Protein AF-A0A183E137-F1 (afdb_monomer_lite)

Structure (mmCIF, N/CA/C/O backbone):
data_AF-A0A183E137-F1
#
_entry.id   AF-A0A183E137-F1
#
loop_
_atom_site.group_PDB
_atom_site.id
_atom_site.type_symbol
_atom_site.label_atom_id
_atom_site.label_alt_id
_atom_site.label_comp_id
_atom_site.label_asym_id
_atom_site.label_entity_id
_atom_site.label_seq_id
_atom_site.pdbx_PDB_ins_code
_atom_site.Cartn_x
_atom_site.Cartn_y
_atom_site.Cartn_z
_atom_site.occupancy
_atom_site.B_iso_or_equiv
_atom_site.auth_seq_id
_atom_site.auth_comp_id
_atom_site.auth_asym_id
_atom_site.auth_atom_id
_atom_site.pdbx_PDB_model_num
ATOM 1 N N . MET A 1 1 ? 17.578 2.033 -24.056 1.00 45.38 1 MET A N 1
ATOM 2 C CA . MET A 1 1 ? 16.704 2.659 -23.049 1.00 45.38 1 MET A CA 1
ATOM 3 C C . MET A 1 1 ? 16.517 1.676 -21.908 1.00 45.38 1 MET A C 1
ATOM 5 O O . MET A 1 1 ? 16.060 0.571 -22.176 1.00 45.38 1 MET A O 1
ATOM 9 N N . ALA A 1 2 ? 16.952 2.024 -20.696 1.00 43.03 2 ALA A N 1
ATOM 10 C CA . ALA A 1 2 ? 16.648 1.247 -19.495 1.00 43.03 2 ALA A CA 1
ATOM 11 C C . ALA A 1 2 ? 15.430 1.855 -18.791 1.00 43.03 2 ALA A C 1
ATOM 13 O O . ALA A 1 2 ? 15.358 3.079 -18.702 1.00 43.03 2 ALA A O 1
ATOM 14 N N . VAL A 1 3 ? 14.491 1.030 -18.324 1.00 52.56 3 VAL A N 1
ATOM 15 C CA . VAL A 1 3 ? 13.329 1.491 -17.545 1.00 52.56 3 VAL A CA 1
ATOM 16 C C . VAL A 1 3 ? 13.407 0.915 -16.143 1.00 52.56 3 VAL A C 1
ATOM 18 O O . VAL A 1 3 ? 13.298 -0.297 -15.992 1.00 52.56 3 VAL A O 1
ATOM 21 N N . SER A 1 4 ? 13.615 1.753 -15.133 1.00 50.88 4 SER A N 1
ATOM 22 C CA . SER A 1 4 ? 13.584 1.319 -13.735 1.00 50.88 4 SER A CA 1
ATOM 23 C C . SER A 1 4 ? 12.164 1.368 -13.186 1.00 50.88 4 SER A C 1
ATOM 25 O O . SER A 1 4 ? 11.476 2.335 -13.464 1.00 50.88 4 SER A O 1
ATOM 27 N N . VAL A 1 5 ? 11.722 0.396 -12.393 1.00 56.06 5 VAL A N 1
ATOM 28 C CA . VAL A 1 5 ? 10.446 0.445 -11.663 1.00 56.06 5 VAL A CA 1
ATOM 29 C C . VAL A 1 5 ? 10.737 0.535 -10.165 1.00 56.06 5 VAL A C 1
ATOM 31 O O . VAL A 1 5 ? 11.214 -0.433 -9.581 1.00 56.06 5 VAL A O 1
ATOM 34 N N . ASP A 1 6 ? 10.465 1.689 -9.552 1.00 55.34 6 ASP A N 1
ATOM 35 C CA . ASP A 1 6 ? 10.892 2.067 -8.197 1.00 55.34 6 ASP A CA 1
ATOM 36 C C . ASP A 1 6 ? 9.749 2.135 -7.167 1.00 55.34 6 ASP A C 1
ATOM 38 O O . ASP A 1 6 ? 8.623 2.550 -7.469 1.00 55.34 6 ASP A O 1
ATOM 42 N N . LYS A 1 7 ? 10.092 1.785 -5.920 1.00 53.41 7 LYS A N 1
ATOM 43 C CA . LYS A 1 7 ? 9.336 2.001 -4.682 1.00 53.41 7 LYS A CA 1
ATOM 44 C C . LYS A 1 7 ? 10.077 3.004 -3.795 1.00 53.41 7 LYS A C 1
ATOM 46 O O . LYS A 1 7 ? 11.097 2.657 -3.199 1.00 53.41 7 LYS A O 1
ATOM 51 N N . PHE A 1 8 ? 9.538 4.207 -3.585 1.00 40.72 8 PHE A N 1
ATOM 52 C CA . PHE A 1 8 ? 10.165 5.123 -2.628 1.00 40.72 8 PHE A CA 1
ATOM 53 C C . PHE A 1 8 ? 9.753 4.815 -1.179 1.00 40.72 8 PHE A C 1
ATOM 55 O O . PHE A 1 8 ? 8.645 4.351 -0.914 1.00 40.72 8 PHE A O 1
ATOM 62 N N . ARG A 1 9 ? 10.698 5.033 -0.250 1.00 37.72 9 ARG A N 1
ATOM 63 C CA . ARG A 1 9 ? 10.635 4.783 1.208 1.00 37.72 9 ARG A CA 1
ATOM 64 C C . ARG A 1 9 ? 9.211 4.675 1.792 1.00 37.72 9 ARG A C 1
ATOM 66 O O . ARG A 1 9 ? 8.435 5.618 1.732 1.00 37.72 9 ARG A O 1
ATOM 73 N N . ASN A 1 10 ? 8.942 3.557 2.479 1.00 38.41 10 ASN A N 1
ATOM 74 C CA . ASN A 1 10 ? 7.724 3.249 3.253 1.00 38.41 10 ASN A CA 1
ATOM 75 C C . ASN A 1 10 ? 6.401 3.049 2.469 1.00 38.41 10 ASN A C 1
ATOM 77 O O . ASN A 1 10 ? 5.363 2.848 3.099 1.00 38.41 10 ASN A O 1
ATOM 81 N N . GLU A 1 11 ? 6.396 3.015 1.132 1.00 48.00 11 GLU A N 1
ATOM 82 C CA . GLU A 1 11 ? 5.167 2.829 0.330 1.00 48.00 11 GLU A CA 1
ATOM 83 C C . GLU A 1 11 ? 4.997 1.365 -0.131 1.00 48.00 11 GLU A C 1
ATOM 85 O O . GLU A 1 11 ? 5.909 0.806 -0.710 1.00 48.00 11 GLU A O 1
ATOM 90 N N . LYS A 1 12 ? 3.876 0.665 0.118 1.00 48.28 12 LYS A N 1
ATOM 91 C CA . LYS A 1 12 ? 3.732 -0.788 -0.194 1.00 48.28 12 LYS A CA 1
ATOM 92 C C . LYS A 1 12 ? 3.414 -1.037 -1.684 1.00 48.28 12 LYS A C 1
ATOM 94 O O . LYS A 1 12 ? 2.428 -0.498 -2.182 1.00 48.28 12 LYS A O 1
ATOM 99 N N . TRP A 1 13 ? 4.145 -1.926 -2.378 1.00 48.69 13 TRP A N 1
ATOM 100 C CA . TRP A 1 13 ? 3.774 -2.383 -3.733 1.00 48.69 13 TRP A CA 1
ATOM 101 C C . TRP A 1 13 ? 2.445 -3.145 -3.678 1.00 48.69 13 TRP A C 1
ATOM 103 O O . TRP A 1 13 ? 2.361 -4.249 -3.127 1.00 48.69 13 TRP A O 1
ATOM 113 N N . ARG A 1 14 ? 1.376 -2.556 -4.233 1.00 58.88 14 ARG A N 1
ATOM 114 C CA . ARG A 1 14 ? 0.014 -3.129 -4.220 1.00 58.88 14 ARG A CA 1
ATOM 115 C C . ARG A 1 14 ? -0.395 -3.829 -5.523 1.00 58.88 14 ARG A C 1
ATOM 117 O O . ARG A 1 14 ? -1.580 -4.058 -5.723 1.00 58.88 14 ARG A O 1
ATOM 124 N N . GLY A 1 15 ? 0.561 -4.254 -6.352 1.00 60.28 15 GLY A N 1
ATOM 125 C CA . GLY A 1 15 ? 0.310 -5.046 -7.571 1.00 60.28 15 GLY A CA 1
ATOM 126 C C . GLY A 1 15 ? 0.610 -4.338 -8.887 1.00 60.28 15 GLY A C 1
ATOM 127 O O . GLY A 1 15 ? 0.848 -5.003 -9.887 1.00 60.28 15 GLY A O 1
ATOM 128 N N . LEU A 1 16 ? 0.698 -3.010 -8.862 1.00 66.69 16 LEU A N 1
ATOM 129 C CA . LEU A 1 16 ? 0.929 -2.187 -10.048 1.00 66.69 16 LEU A CA 1
ATOM 130 C C . LEU A 1 16 ? 2.280 -2.474 -10.723 1.00 66.69 16 LEU A C 1
ATOM 132 O O . LEU A 1 16 ? 2.348 -2.543 -11.943 1.00 66.69 16 LEU A O 1
ATOM 136 N N . GLY A 1 17 ? 3.333 -2.728 -9.939 1.00 69.62 17 GLY A N 1
ATOM 137 C CA . GLY A 1 17 ? 4.659 -3.010 -10.496 1.00 69.62 17 GLY A CA 1
ATOM 138 C C . GLY A 1 17 ? 4.773 -4.353 -11.202 1.00 69.62 17 GLY A C 1
ATOM 139 O O . GLY A 1 17 ? 5.537 -4.474 -12.151 1.00 69.62 17 GLY A O 1
ATOM 140 N N . CYS A 1 18 ? 3.953 -5.337 -10.824 1.00 74.81 18 CYS A N 1
ATOM 141 C CA . CYS A 1 18 ? 3.867 -6.597 -11.557 1.00 74.81 18 CYS A CA 1
ATOM 142 C C . CYS A 1 18 ? 3.232 -6.413 -12.943 1.00 74.81 18 CYS A C 1
ATOM 144 O O . CYS A 1 18 ? 3.724 -6.982 -13.915 1.00 74.81 18 CYS A O 1
ATOM 146 N N . GLU A 1 19 ? 2.154 -5.623 -13.027 1.00 71.69 19 GLU A N 1
ATOM 147 C CA . GLU A 1 19 ? 1.489 -5.322 -14.302 1.00 71.69 19 GLU A CA 1
ATOM 148 C C . GLU A 1 19 ? 2.389 -4.501 -15.218 1.00 71.69 19 GLU A C 1
ATOM 150 O O . GLU A 1 19 ? 2.610 -4.890 -16.361 1.00 71.69 19 GLU A O 1
ATOM 155 N N . LEU A 1 20 ? 2.987 -3.434 -14.684 1.00 70.38 20 LEU A N 1
ATOM 156 C CA . LEU A 1 20 ? 3.869 -2.552 -15.437 1.00 70.38 20 LEU A CA 1
ATOM 157 C C . LEU A 1 20 ? 5.083 -3.297 -16.003 1.00 70.38 20 LEU A C 1
ATOM 159 O O . LEU A 1 20 ? 5.406 -3.151 -17.176 1.00 70.38 20 LEU A O 1
ATOM 163 N N . LEU A 1 21 ? 5.733 -4.142 -15.196 1.00 73.69 21 LEU A N 1
ATOM 164 C CA . LEU A 1 21 ? 6.889 -4.912 -15.653 1.00 73.69 21 LEU A CA 1
ATOM 165 C C . LEU A 1 21 ? 6.523 -5.864 -16.805 1.00 73.69 21 LEU A C 1
ATOM 167 O O . LEU A 1 21 ? 7.275 -5.995 -17.769 1.00 73.69 21 LEU A O 1
ATOM 171 N N . LYS A 1 22 ? 5.345 -6.497 -16.726 1.00 82.00 22 LYS A N 1
ATOM 172 C CA . LYS A 1 22 ? 4.797 -7.345 -17.793 1.00 82.00 22 LYS A CA 1
ATOM 173 C C . LYS A 1 22 ? 4.474 -6.516 -19.041 1.00 82.00 22 LYS A C 1
ATOM 175 O O . LYS A 1 22 ? 4.858 -6.918 -20.136 1.00 82.00 22 LYS A O 1
ATOM 180 N N . ASP A 1 23 ? 3.794 -5.382 -18.893 1.00 74.50 23 ASP A N 1
ATOM 181 C CA . ASP A 1 23 ? 3.389 -4.530 -20.015 1.00 74.50 23 ASP A CA 1
ATOM 182 C C . ASP A 1 23 ? 4.601 -3.935 -20.754 1.00 74.50 23 ASP A C 1
A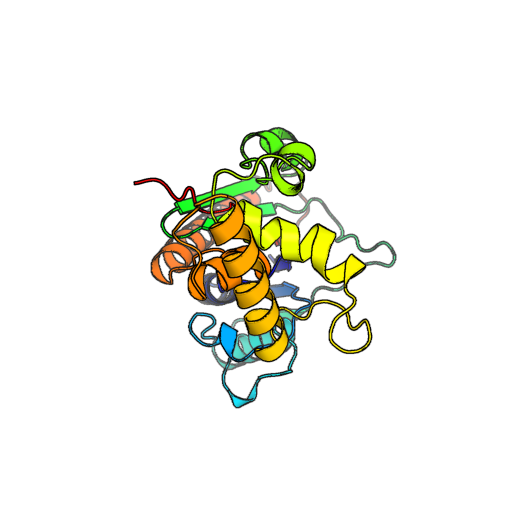TOM 184 O O . ASP A 1 23 ? 4.646 -3.970 -21.985 1.00 74.50 23 ASP A O 1
ATOM 188 N N . LEU A 1 24 ? 5.626 -3.469 -20.033 1.00 71.25 24 LEU A N 1
ATOM 189 C CA . LEU A 1 24 ? 6.867 -2.954 -20.622 1.00 71.25 24 LEU A CA 1
ATOM 190 C C . LEU A 1 24 ? 7.636 -4.037 -21.378 1.00 71.25 24 LEU A C 1
ATOM 192 O O . LEU A 1 24 ? 8.047 -3.828 -22.520 1.00 71.25 24 LEU A O 1
ATOM 196 N N . ALA A 1 25 ? 7.799 -5.211 -20.769 1.00 78.19 25 ALA A N 1
ATOM 197 C CA . ALA A 1 25 ? 8.493 -6.317 -21.415 1.00 78.19 25 ALA A CA 1
ATOM 198 C C . ALA A 1 25 ? 7.761 -6.770 -22.694 1.00 78.19 25 ALA A C 1
ATOM 200 O O . ALA A 1 25 ? 8.397 -6.996 -23.722 1.00 78.19 25 ALA A O 1
ATOM 201 N N . LEU A 1 26 ? 6.422 -6.823 -22.675 1.00 80.56 26 LEU A N 1
ATOM 202 C CA . LEU A 1 26 ? 5.604 -7.130 -23.858 1.00 80.56 26 LEU A CA 1
ATOM 203 C C . LEU A 1 26 ? 5.574 -5.999 -24.898 1.00 80.56 2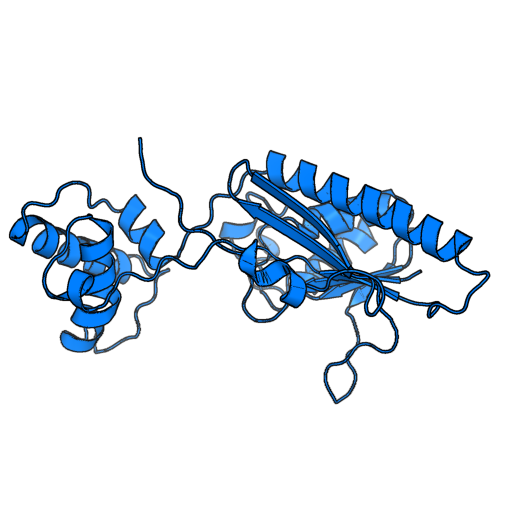6 LEU A C 1
ATOM 205 O O . LEU A 1 26 ? 5.314 -6.262 -26.069 1.00 80.56 26 LEU A O 1
ATOM 209 N N . SER A 1 27 ? 5.871 -4.762 -24.497 1.00 73.50 27 SER A N 1
ATOM 210 C CA . SER A 1 27 ? 5.980 -3.603 -25.397 1.00 73.50 27 SER A CA 1
ATOM 211 C C . SER A 1 27 ? 7.338 -3.513 -26.107 1.00 73.50 27 SER A C 1
ATOM 213 O O . SER A 1 27 ? 7.573 -2.574 -26.865 1.00 73.50 27 SER A O 1
ATOM 215 N N . GLY A 1 28 ? 8.232 -4.484 -25.890 1.00 72.69 28 GLY A N 1
ATOM 216 C CA . GLY A 1 28 ? 9.523 -4.581 -26.575 1.00 72.69 28 GLY A CA 1
ATOM 217 C C . GLY A 1 28 ? 10.687 -3.907 -25.846 1.00 72.69 28 GLY A C 1
ATOM 218 O O . GLY A 1 28 ? 11.783 -3.819 -26.403 1.00 72.69 28 GLY A O 1
ATOM 219 N N . PHE A 1 29 ? 10.496 -3.453 -24.602 1.00 72.31 29 PHE A N 1
ATOM 220 C CA . PHE A 1 29 ? 11.607 -2.973 -23.785 1.00 72.31 29 PHE A CA 1
ATOM 221 C C . PHE A 1 29 ? 12.488 -4.146 -23.342 1.00 72.31 29 PHE A C 1
ATOM 223 O O . PHE A 1 29 ? 12.072 -5.017 -22.582 1.00 72.31 29 PHE A O 1
ATOM 230 N N . GLN A 1 30 ? 13.733 -4.153 -23.819 1.00 75.06 30 GLN A N 1
ATOM 231 C CA . GLN A 1 30 ? 14.674 -5.252 -23.577 1.00 75.06 30 GLN A CA 1
ATOM 232 C C . GLN A 1 30 ? 15.525 -5.069 -22.319 1.00 75.06 30 GLN A C 1
ATOM 234 O O . GLN A 1 30 ? 16.043 -6.046 -21.799 1.00 75.06 30 GLN A O 1
ATOM 239 N N . LYS A 1 31 ? 15.708 -3.837 -21.831 1.00 72.38 31 LYS A N 1
ATOM 240 C CA . LYS A 1 31 ? 16.497 -3.554 -20.627 1.00 72.38 31 LYS A CA 1
ATOM 241 C C . LYS A 1 31 ? 15.603 -2.883 -19.595 1.00 72.38 31 LYS A C 1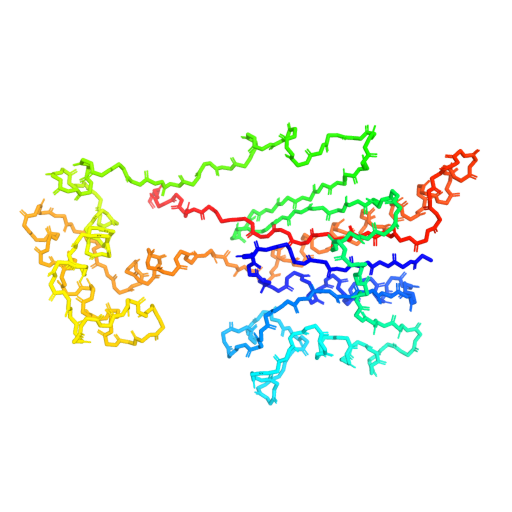
ATOM 243 O O . LYS A 1 31 ? 15.229 -1.725 -19.764 1.00 72.38 31 LYS A O 1
ATOM 248 N N . LEU A 1 32 ? 15.262 -3.612 -18.544 1.00 71.06 32 LEU A N 1
ATOM 249 C CA . LEU A 1 32 ? 14.437 -3.127 -17.443 1.00 71.06 32 LEU A CA 1
ATOM 250 C C . LEU A 1 32 ? 15.240 -3.244 -16.149 1.00 71.06 32 LEU A C 1
ATOM 252 O O . LEU A 1 32 ? 16.036 -4.162 -15.985 1.00 71.06 32 LEU A O 1
ATOM 256 N N . GLU A 1 33 ? 15.041 -2.313 -15.234 1.00 71.06 33 GLU A N 1
ATOM 257 C CA . GLU A 1 33 ? 15.596 -2.375 -13.890 1.00 71.06 33 GLU A CA 1
ATOM 258 C C . GLU A 1 33 ? 14.425 -2.349 -12.885 1.00 71.06 33 GLU A C 1
ATOM 260 O O . GLU A 1 33 ? 13.385 -1.751 -13.152 1.00 71.06 33 GLU A O 1
ATOM 265 N N . VAL A 1 34 ? 14.512 -3.044 -11.752 1.00 69.62 34 VAL A N 1
ATOM 266 C CA . VAL A 1 34 ? 13.427 -3.089 -10.751 1.00 69.62 34 VAL A CA 1
ATOM 267 C C . VAL A 1 34 ? 13.987 -2.858 -9.357 1.00 69.62 34 VAL A C 1
ATOM 269 O O . VAL A 1 34 ? 15.031 -3.402 -9.001 1.00 69.62 34 VAL A O 1
ATOM 272 N N . ILE A 1 35 ? 13.265 -2.074 -8.557 1.00 71.56 35 ILE A N 1
ATOM 273 C CA . ILE A 1 35 ? 13.547 -1.806 -7.148 1.00 71.56 35 ILE A CA 1
ATOM 274 C C . ILE A 1 35 ? 12.272 -2.063 -6.336 1.00 71.56 35 ILE A C 1
ATOM 276 O O . ILE A 1 35 ? 11.268 -1.366 -6.476 1.00 71.56 35 ILE A O 1
ATOM 280 N N . ASP A 1 36 ? 12.330 -3.039 -5.432 1.00 70.44 36 ASP A N 1
ATOM 281 C CA . ASP A 1 36 ? 11.334 -3.251 -4.380 1.00 70.44 36 ASP A CA 1
ATOM 282 C C . ASP A 1 36 ? 12.043 -3.828 -3.147 1.00 70.44 36 ASP A C 1
ATOM 284 O O . ASP A 1 36 ? 12.739 -4.839 -3.239 1.00 70.44 36 ASP A O 1
ATOM 288 N N . MET A 1 37 ? 11.880 -3.165 -2.001 1.00 67.69 37 MET A N 1
ATOM 289 C CA . MET A 1 37 ? 12.504 -3.548 -0.728 1.00 67.69 37 MET A CA 1
ATOM 290 C C . MET A 1 37 ? 11.628 -4.495 0.111 1.00 67.69 37 MET A C 1
ATOM 292 O O . MET A 1 37 ? 12.037 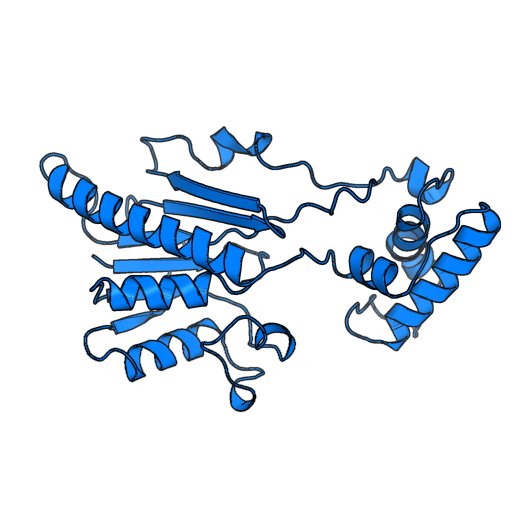-4.900 1.198 1.00 67.69 37 MET A O 1
ATOM 296 N N . ASP A 1 38 ? 10.413 -4.817 -0.343 1.00 75.06 38 ASP A N 1
ATOM 297 C CA . ASP A 1 38 ? 9.512 -5.721 0.371 1.00 75.06 38 ASP A CA 1
ATOM 298 C C . ASP A 1 38 ? 9.805 -7.199 0.080 1.00 75.06 38 ASP A C 1
ATOM 300 O O . ASP A 1 38 ? 10.245 -7.598 -1.003 1.00 75.06 38 ASP A O 1
ATOM 304 N N . THR A 1 39 ? 9.409 -8.041 1.032 1.00 82.12 39 THR A N 1
ATOM 305 C CA . THR A 1 39 ? 9.284 -9.486 0.846 1.00 82.12 39 THR A CA 1
ATOM 306 C C . THR A 1 39 ? 7.858 -9.880 0.452 1.00 82.12 39 THR A C 1
ATOM 308 O O . THR A 1 39 ? 6.890 -9.143 0.665 1.00 82.12 39 THR A O 1
ATOM 311 N N . ILE A 1 40 ? 7.715 -11.045 -0.176 1.00 83.69 40 ILE A N 1
ATOM 312 C CA . ILE A 1 40 ? 6.427 -11.576 -0.632 1.00 83.69 40 ILE A CA 1
ATOM 313 C C . ILE A 1 40 ? 5.624 -12.098 0.564 1.00 83.69 40 ILE A C 1
ATOM 315 O O . ILE A 1 40 ? 6.087 -12.959 1.310 1.00 83.69 40 ILE A O 1
ATOM 319 N N . GLU A 1 41 ? 4.380 -11.638 0.697 1.00 81.19 41 GLU A N 1
ATOM 320 C CA . GLU A 1 41 ? 3.412 -12.124 1.687 1.00 81.19 41 GLU A CA 1
ATOM 321 C C . GLU A 1 41 ? 2.273 -12.906 1.013 1.00 81.19 41 GLU A C 1
ATOM 323 O O . GLU A 1 41 ? 1.869 -12.588 -0.107 1.00 81.19 41 GLU A O 1
ATOM 328 N N . LEU A 1 42 ? 1.641 -13.842 1.734 1.00 82.31 42 LEU A N 1
ATOM 329 C CA . LEU A 1 42 ? 0.445 -14.562 1.258 1.00 82.31 42 LEU A CA 1
ATOM 330 C C . LEU A 1 42 ? -0.669 -13.598 0.798 1.00 82.31 42 LEU A C 1
ATOM 332 O O . LEU A 1 42 ? -1.347 -13.825 -0.203 1.00 82.31 42 LEU A O 1
ATOM 336 N N . SER A 1 43 ? -0.801 -12.463 1.494 1.00 77.62 43 SER A N 1
ATOM 337 C CA . SER A 1 43 ? -1.761 -11.397 1.191 1.00 77.62 43 SER A CA 1
ATOM 338 C C . SER A 1 43 ? -1.573 -10.768 -0.196 1.00 77.62 43 SER A C 1
ATOM 340 O O . SER A 1 43 ? -2.433 -10.010 -0.639 1.00 77.62 43 SER A O 1
ATOM 342 N N . ASN A 1 44 ? -0.433 -10.990 -0.859 1.00 80.62 44 ASN A N 1
ATOM 343 C CA . ASN A 1 44 ? -0.081 -10.384 -2.141 1.00 80.62 44 ASN A CA 1
ATOM 344 C C . ASN A 1 44 ? -0.592 -11.205 -3.337 1.00 80.62 44 ASN A C 1
ATOM 346 O O . ASN A 1 44 ? -0.893 -10.634 -4.387 1.00 80.62 44 ASN A O 1
ATOM 350 N N . LEU A 1 45 ? -0.743 -12.522 -3.170 1.00 82.62 45 LEU A N 1
ATOM 351 C CA . LEU A 1 45 ? -0.998 -13.477 -4.257 1.00 82.62 45 LEU A CA 1
ATOM 352 C C . LEU A 1 45 ? -2.338 -13.262 -4.974 1.00 82.62 45 LEU A C 1
ATOM 354 O O . LEU A 1 45 ? -2.482 -13.625 -6.136 1.00 82.62 45 LEU A O 1
ATOM 358 N N . ASN A 1 46 ? -3.304 -12.609 -4.325 1.00 73.69 46 ASN A N 1
ATOM 359 C CA . ASN A 1 46 ? -4.601 -12.297 -4.929 1.00 73.69 46 ASN A CA 1
ATOM 360 C C . ASN A 1 46 ? -4.537 -11.229 -6.040 1.00 73.69 46 ASN A C 1
ATOM 362 O O . ASN A 1 46 ? -5.515 -11.055 -6.762 1.00 73.69 46 ASN A O 1
ATOM 366 N N . ARG A 1 47 ? -3.434 -10.471 -6.142 1.00 69.25 47 ARG A N 1
ATOM 367 C CA . ARG A 1 47 ? -3.289 -9.345 -7.088 1.00 69.25 47 ARG A CA 1
ATOM 368 C C . ARG A 1 47 ? -1.890 -9.178 -7.691 1.00 69.25 47 ARG A C 1
ATOM 370 O O . ARG A 1 47 ? -1.704 -8.318 -8.541 1.00 69.25 47 ARG A O 1
ATOM 377 N N . GLN A 1 48 ? -0.903 -9.949 -7.237 1.00 78.75 48 GLN A N 1
ATOM 378 C CA . GLN A 1 48 ? 0.479 -9.927 -7.730 1.00 78.75 48 GLN A CA 1
ATOM 379 C C . GLN A 1 48 ? 0.789 -11.253 -8.424 1.00 78.75 48 GLN A C 1
ATOM 381 O O . GLN A 1 48 ? 1.362 -12.168 -7.839 1.00 78.75 48 GLN A O 1
ATOM 386 N N . PHE A 1 49 ? 0.380 -11.358 -9.688 1.00 85.88 49 PHE A N 1
ATOM 387 C CA . PHE A 1 49 ? 0.412 -12.603 -10.466 1.00 85.88 49 PHE A CA 1
ATOM 388 C C . PHE A 1 49 ? 1.824 -13.098 -10.826 1.00 85.88 49 PHE A C 1
ATOM 390 O O . PHE A 1 49 ? 1.955 -14.211 -11.341 1.00 85.88 49 PHE A O 1
ATOM 397 N N . LEU A 1 50 ? 2.876 -12.312 -10.569 1.00 85.12 50 LEU A N 1
ATOM 398 C CA . LEU A 1 50 ? 4.268 -12.751 -10.730 1.00 85.12 50 LEU A CA 1
ATOM 399 C C . LEU A 1 50 ? 4.725 -13.692 -9.605 1.00 85.12 50 LEU A C 1
ATOM 401 O O . LEU A 1 50 ? 5.724 -14.384 -9.767 1.00 85.12 50 LEU A O 1
ATOM 405 N N . PHE A 1 51 ? 3.991 -13.756 -8.490 1.00 90.06 51 PHE A N 1
ATOM 406 C CA . PHE A 1 51 ? 4.383 -14.515 -7.302 1.00 90.06 51 PHE A CA 1
ATOM 407 C C . PHE A 1 51 ? 3.550 -15.791 -7.133 1.00 90.06 51 PHE A C 1
ATOM 409 O O . PHE A 1 51 ? 2.408 -15.885 -7.602 1.00 90.06 51 PHE A O 1
ATOM 416 N N . ARG A 1 52 ? 4.126 -16.809 -6.491 1.00 90.88 52 ARG A N 1
ATOM 417 C CA . ARG A 1 52 ? 3.460 -18.068 -6.121 1.00 90.88 52 ARG A CA 1
ATOM 418 C C . ARG A 1 52 ? 3.571 -18.306 -4.617 1.00 90.88 52 ARG A C 1
ATOM 420 O O . ARG A 1 52 ? 4.363 -17.663 -3.937 1.00 90.88 52 ARG A O 1
ATOM 427 N N . GLU A 1 53 ? 2.805 -19.264 -4.096 1.00 90.69 53 GLU A N 1
ATOM 428 C CA . GLU A 1 53 ? 2.861 -19.643 -2.672 1.00 90.69 53 GLU A CA 1
ATOM 429 C C . GLU A 1 53 ? 4.280 -20.024 -2.222 1.00 90.69 53 GLU A C 1
ATOM 431 O O . GLU A 1 53 ? 4.719 -19.621 -1.151 1.00 90.69 53 GLU A O 1
ATOM 436 N N . ASN A 1 54 ? 5.047 -20.691 -3.089 1.00 93.19 54 ASN A N 1
ATOM 437 C CA . ASN A 1 54 ? 6.438 -21.076 -2.818 1.00 93.19 54 ASN A CA 1
ATOM 438 C C . ASN A 1 54 ? 7.433 -19.898 -2.802 1.00 93.19 54 ASN A C 1
ATOM 440 O O . ASN A 1 54 ? 8.624 -20.104 -2.553 1.00 93.19 54 ASN A O 1
ATOM 444 N N . ASP A 1 55 ? 6.982 -18.682 -3.113 1.00 90.88 55 ASP A N 1
ATOM 445 C CA . ASP A 1 55 ? 7.810 -17.475 -3.109 1.00 90.88 55 ASP A CA 1
ATOM 446 C C . ASP A 1 55 ? 7.613 -16.623 -1.855 1.00 90.88 55 ASP A C 1
ATOM 448 O O . ASP A 1 55 ? 8.355 -15.664 -1.652 1.00 90.88 55 ASP A O 1
ATOM 452 N N . VAL A 1 56 ? 6.657 -16.980 -0.990 1.00 89.94 56 VAL A N 1
ATOM 453 C CA . VAL A 1 56 ? 6.410 -16.279 0.275 1.00 89.94 56 VAL A CA 1
ATOM 454 C C . VAL A 1 56 ? 7.694 -16.226 1.111 1.00 89.94 56 VAL A C 1
ATOM 456 O O . VAL A 1 56 ? 8.365 -17.236 1.317 1.00 89.94 56 VAL A O 1
ATOM 459 N N . GLY A 1 57 ? 8.045 -15.024 1.571 1.00 85.62 57 GLY A N 1
ATOM 460 C CA . GLY A 1 57 ? 9.268 -14.730 2.322 1.00 85.62 57 GLY A CA 1
ATOM 461 C C . GLY A 1 57 ? 10.477 -14.311 1.476 1.00 85.62 57 GLY A C 1
ATOM 462 O O . GLY A 1 57 ? 11.433 -13.781 2.037 1.00 85.62 57 GLY A O 1
ATOM 463 N N . LYS A 1 58 ? 10.451 -14.486 0.147 1.00 88.44 58 LYS A N 1
ATOM 464 C CA . LYS A 1 58 ? 11.530 -14.033 -0.753 1.00 88.44 58 LYS A CA 1
ATOM 465 C C . LYS A 1 58 ? 11.379 -12.555 -1.127 1.00 88.44 58 LYS A C 1
ATOM 467 O O . LYS A 1 58 ? 10.304 -11.977 -0.961 1.00 88.44 58 LYS A O 1
ATOM 472 N N . SER A 1 59 ? 12.444 -11.960 -1.669 1.00 84.94 59 SER A N 1
ATOM 473 C CA . SER A 1 59 ? 12.431 -10.597 -2.220 1.00 84.94 59 SER A CA 1
ATOM 474 C C . SER A 1 59 ? 11.480 -10.485 -3.415 1.00 84.94 59 SER A C 1
ATOM 476 O O . SER A 1 59 ? 11.539 -11.292 -4.347 1.00 84.94 59 SER A O 1
ATOM 478 N N . LYS A 1 60 ? 10.615 -9.462 -3.414 1.00 82.81 60 LYS A N 1
ATOM 479 C CA . LYS A 1 60 ? 9.702 -9.201 -4.537 1.00 82.81 60 LYS A CA 1
ATOM 480 C C . LYS A 1 60 ? 10.446 -8.856 -5.819 1.00 82.81 60 LYS A C 1
ATOM 482 O O . LYS A 1 60 ? 10.093 -9.385 -6.872 1.00 82.81 60 LYS A O 1
ATOM 487 N N . ALA A 1 61 ? 11.458 -7.992 -5.732 1.00 78.44 61 ALA A N 1
ATOM 488 C CA . ALA A 1 61 ? 12.206 -7.523 -6.894 1.00 78.44 61 ALA A CA 1
ATOM 489 C C . ALA A 1 61 ? 12.932 -8.680 -7.594 1.00 78.44 61 ALA A C 1
ATOM 491 O O . ALA A 1 61 ? 12.826 -8.839 -8.810 1.00 78.44 61 ALA A O 1
ATOM 492 N N . GLU A 1 62 ? 13.593 -9.540 -6.815 1.00 85.31 62 GLU A N 1
ATOM 493 C CA . GLU A 1 62 ? 14.331 -10.694 -7.337 1.00 85.31 62 GLU A CA 1
ATOM 494 C C . GLU A 1 62 ? 13.405 -11.702 -8.022 1.00 85.31 62 GLU A C 1
ATOM 496 O O . GLU A 1 62 ? 13.667 -12.130 -9.148 1.00 85.31 62 GLU A O 1
ATOM 501 N N . VAL A 1 63 ? 12.293 -12.064 -7.370 1.00 89.06 63 VAL A N 1
ATOM 502 C CA . VAL A 1 63 ? 11.338 -13.032 -7.928 1.00 89.06 63 VAL A CA 1
ATOM 503 C C . VAL A 1 63 ? 10.637 -12.460 -9.161 1.00 89.06 63 VAL A C 1
ATOM 505 O O . VAL A 1 63 ? 10.467 -13.179 -10.145 1.00 89.06 63 VAL A O 1
ATOM 508 N N . ALA A 1 64 ? 10.268 -11.174 -9.154 1.00 84.12 64 ALA A N 1
ATOM 509 C CA . ALA A 1 64 ? 9.639 -10.518 -10.300 1.00 84.12 64 ALA A CA 1
ATOM 510 C C . ALA A 1 64 ? 10.575 -10.473 -11.518 1.00 84.12 64 ALA A C 1
ATOM 512 O O . ALA A 1 64 ? 10.162 -10.850 -12.618 1.00 84.12 64 ALA A O 1
ATOM 513 N N . ALA A 1 65 ? 11.838 -10.080 -11.317 1.00 84.44 65 ALA A N 1
ATOM 514 C CA . ALA A 1 65 ? 12.847 -10.060 -12.372 1.00 84.44 65 ALA A CA 1
ATOM 515 C C . ALA A 1 65 ? 13.089 -11.466 -12.942 1.00 84.44 65 ALA A C 1
ATOM 517 O O . ALA A 1 65 ? 13.013 -11.672 -14.155 1.00 84.44 65 ALA A O 1
ATOM 518 N N . ALA A 1 66 ? 13.283 -12.462 -12.072 1.00 88.25 66 ALA A N 1
ATOM 519 C CA . ALA A 1 66 ? 13.486 -13.849 -12.484 1.00 88.25 66 ALA A CA 1
ATOM 520 C C . ALA A 1 66 ? 12.286 -14.414 -13.263 1.00 88.25 66 ALA A C 1
ATOM 522 O O . ALA A 1 66 ? 12.465 -15.128 -14.253 1.00 88.25 66 ALA A O 1
ATOM 523 N N . PHE A 1 67 ? 11.061 -14.088 -12.842 1.00 91.00 67 PHE A N 1
ATOM 524 C CA . PHE A 1 67 ? 9.847 -14.531 -13.521 1.00 91.00 67 PHE A CA 1
ATOM 525 C C . PHE A 1 67 ? 9.771 -13.983 -14.950 1.00 91.00 67 PHE A C 1
ATOM 527 O O . PHE A 1 67 ? 9.500 -14.744 -15.882 1.00 91.00 67 PHE A O 1
ATOM 534 N N . ILE A 1 68 ? 10.020 -12.683 -15.132 1.00 88.88 68 ILE A N 1
ATOM 535 C CA . ILE A 1 68 ? 9.932 -12.030 -16.444 1.00 88.88 68 ILE A CA 1
ATOM 536 C C . ILE A 1 68 ? 11.061 -12.486 -17.364 1.00 88.88 68 ILE A C 1
ATOM 538 O O . ILE A 1 68 ? 10.764 -12.905 -18.480 1.00 88.88 68 ILE A O 1
ATOM 542 N N . ASN A 1 69 ? 12.304 -12.546 -16.879 1.00 87.19 69 ASN A N 1
ATOM 543 C CA . ASN A 1 69 ? 13.448 -13.050 -17.655 1.00 87.19 69 ASN A CA 1
ATOM 544 C C . ASN A 1 69 ? 13.234 -14.491 -18.137 1.00 87.19 69 ASN A C 1
ATOM 546 O O . ASN A 1 69 ? 13.651 -14.869 -19.227 1.00 87.19 69 ASN A O 1
ATOM 550 N N . LYS A 1 70 ? 12.548 -15.317 -17.336 1.00 90.31 70 LYS A N 1
ATOM 551 C CA . LYS A 1 70 ? 12.186 -16.684 -17.729 1.00 90.31 70 LYS A CA 1
ATOM 552 C C . LYS A 1 70 ? 11.063 -16.725 -18.770 1.00 90.31 70 LYS A C 1
ATOM 554 O O . LYS A 1 70 ? 10.981 -17.680 -19.540 1.00 90.31 70 LYS A O 1
ATOM 559 N N . ARG A 1 71 ? 10.144 -15.758 -18.741 1.00 89.38 71 ARG A N 1
ATOM 560 C CA . ARG A 1 71 ? 8.922 -15.756 -19.558 1.00 89.38 71 ARG A CA 1
ATOM 561 C C . ARG A 1 71 ? 9.098 -15.033 -20.894 1.00 89.38 71 ARG A C 1
ATOM 563 O O . ARG A 1 71 ? 8.419 -15.416 -21.842 1.00 89.38 71 ARG A O 1
ATOM 570 N N . ILE A 1 72 ? 9.960 -14.019 -20.954 1.00 87.75 72 ILE A N 1
ATOM 571 C CA . ILE A 1 72 ? 10.183 -13.145 -22.111 1.00 87.75 72 ILE A CA 1
ATOM 572 C C . ILE A 1 72 ? 11.686 -13.135 -22.402 1.00 87.75 72 ILE A C 1
ATOM 574 O O . ILE A 1 72 ? 12.445 -12.425 -21.751 1.00 87.75 72 ILE A O 1
ATOM 578 N N . SER A 1 73 ? 12.115 -13.956 -23.363 1.00 81.06 73 SER A N 1
ATOM 579 C CA . SER A 1 73 ? 13.533 -14.207 -23.657 1.00 81.06 73 SER A CA 1
ATOM 580 C C . SER A 1 73 ? 14.291 -12.995 -24.194 1.00 81.06 73 SER A C 1
ATOM 582 O O . SER A 1 73 ? 15.501 -12.915 -24.006 1.00 81.06 73 SER A O 1
ATOM 584 N N . GLU A 1 74 ? 13.612 -12.058 -24.862 1.00 80.25 74 GLU A N 1
ATOM 585 C CA . GLU A 1 74 ? 14.235 -10.819 -25.341 1.00 80.25 74 GLU A CA 1
ATOM 586 C C . GLU A 1 74 ? 14.391 -9.752 -24.244 1.00 80.25 74 GLU A C 1
ATOM 588 O O . GLU A 1 74 ? 15.003 -8.713 -24.492 1.00 80.25 74 GLU A O 1
ATOM 593 N N . CYS A 1 75 ? 13.840 -9.976 -23.046 1.00 79.38 75 CYS A N 1
ATOM 594 C CA . CYS A 1 75 ? 13.877 -9.018 -21.949 1.00 79.38 75 CYS A CA 1
ATOM 595 C C . CYS A 1 75 ? 14.928 -9.408 -20.903 1.00 79.38 75 CYS A C 1
ATOM 597 O O . CYS A 1 75 ? 15.019 -10.557 -20.476 1.00 79.38 75 CYS A O 1
ATOM 599 N N . ASN A 1 76 ? 15.706 -8.420 -20.473 1.00 82.69 76 ASN A N 1
ATOM 600 C CA . ASN A 1 76 ? 16.652 -8.503 -19.378 1.00 82.69 76 ASN A CA 1
ATOM 601 C C . ASN A 1 76 ? 16.249 -7.499 -18.294 1.00 82.69 76 ASN A C 1
ATOM 603 O O . ASN A 1 76 ? 16.485 -6.293 -18.413 1.00 82.69 76 ASN A O 1
ATOM 607 N N . VAL A 1 77 ? 15.625 -8.027 -17.249 1.00 80.50 77 VAL A N 1
ATOM 608 C CA . VAL A 1 77 ? 15.279 -7.330 -16.018 1.00 80.50 77 VAL A CA 1
ATOM 609 C C . VAL A 1 77 ? 16.399 -7.537 -15.000 1.00 80.50 77 VAL A C 1
ATOM 611 O O . VAL A 1 77 ? 16.665 -8.673 -14.600 1.00 80.50 77 VAL A O 1
ATOM 614 N N . SER A 1 78 ? 17.030 -6.454 -14.554 1.00 79.06 78 SER A N 1
ATOM 615 C CA . SER A 1 78 ? 18.037 -6.457 -13.486 1.00 79.06 78 SER A CA 1
ATOM 616 C C . SER A 1 78 ? 17.593 -5.620 -12.285 1.00 79.06 78 SER A C 1
ATOM 618 O O . SER A 1 78 ? 16.565 -4.951 -12.316 1.00 79.06 78 SER A O 1
ATOM 620 N N . LEU A 1 79 ? 18.351 -5.661 -11.193 1.00 71.69 79 LEU A N 1
ATOM 621 C CA . LEU A 1 79 ? 18.166 -4.727 -10.082 1.00 71.69 79 LEU A CA 1
ATOM 622 C C . LEU A 1 79 ? 18.930 -3.427 -10.380 1.00 71.69 79 LEU A C 1
ATOM 624 O O . LEU A 1 79 ? 19.873 -3.438 -11.174 1.00 71.69 79 LEU A O 1
ATOM 628 N N . VAL A 1 80 ? 18.503 -2.306 -9.796 1.00 67.19 80 VAL A N 1
ATOM 629 C CA . VAL A 1 80 ? 19.208 -1.020 -9.943 1.00 67.19 80 VAL A CA 1
ATOM 630 C C . VAL A 1 80 ? 20.401 -0.959 -8.994 1.00 67.19 80 VAL A C 1
ATOM 632 O O . VAL A 1 80 ? 20.248 -1.199 -7.797 1.00 67.19 80 VAL A O 1
ATOM 635 N N . ASP A 1 81 ? 21.557 -0.550 -9.517 1.00 59.84 81 ASP A N 1
ATOM 636 C CA . ASP A 1 81 ? 22.715 -0.154 -8.715 1.00 59.84 81 ASP A CA 1
ATOM 637 C C . ASP A 1 81 ? 22.582 1.318 -8.287 1.00 59.84 81 ASP A C 1
ATOM 639 O O . ASP A 1 81 ? 22.391 2.204 -9.126 1.00 59.84 81 ASP A O 1
ATOM 643 N N . PHE A 1 82 ? 22.691 1.580 -6.985 1.00 61.28 82 PHE A N 1
ATOM 644 C CA . PHE A 1 82 ? 22.734 2.931 -6.418 1.00 61.28 82 PHE A CA 1
ATOM 645 C C . PHE A 1 82 ? 24.187 3.373 -6.205 1.00 61.28 82 PHE A C 1
ATOM 647 O O . PHE A 1 82 ? 25.039 2.551 -5.858 1.00 61.28 82 PHE A O 1
ATOM 654 N N . ASP A 1 83 ? 24.479 4.664 -6.388 1.00 62.78 83 ASP A N 1
ATOM 655 C CA . ASP A 1 83 ? 25.763 5.227 -5.963 1.00 62.78 83 ASP A CA 1
ATOM 656 C C . ASP A 1 83 ? 25.855 5.336 -4.424 1.00 62.78 83 ASP A C 1
ATOM 658 O O . ASP A 1 83 ? 24.900 5.048 -3.697 1.00 62.78 83 ASP A O 1
ATOM 662 N N . ALA A 1 84 ? 27.024 5.728 -3.907 1.00 56.38 84 ALA A N 1
ATOM 663 C CA . ALA A 1 84 ? 27.281 5.819 -2.466 1.00 56.38 84 ALA A CA 1
ATOM 664 C C . ALA A 1 84 ? 26.357 6.811 -1.725 1.00 56.38 84 ALA A C 1
ATOM 666 O O . ALA A 1 84 ? 26.196 6.692 -0.510 1.00 56.38 84 ALA A O 1
ATOM 667 N N . ASP A 1 85 ? 25.731 7.739 -2.454 1.00 56.19 85 ASP A N 1
ATOM 668 C CA . ASP A 1 85 ? 24.812 8.751 -1.931 1.00 56.19 85 ASP A CA 1
ATOM 669 C C . ASP A 1 85 ? 23.331 8.384 -2.170 1.00 56.19 85 ASP A C 1
ATOM 671 O O . ASP A 1 85 ? 22.429 9.127 -1.778 1.00 56.19 85 ASP A O 1
ATOM 675 N N . GLY A 1 86 ? 23.060 7.222 -2.778 1.00 57.28 86 GLY A N 1
ATOM 676 C CA . GLY A 1 86 ? 21.714 6.724 -3.060 1.00 57.28 86 GLY A CA 1
ATOM 677 C C . GLY A 1 86 ? 21.032 7.375 -4.267 1.00 57.28 86 GLY A C 1
ATOM 678 O O . GLY A 1 86 ? 19.814 7.247 -4.412 1.00 57.28 86 GLY A O 1
ATOM 679 N N . ASN A 1 87 ? 21.779 8.070 -5.128 1.00 53.50 87 ASN A N 1
ATOM 680 C CA . ASN A 1 87 ? 21.257 8.774 -6.290 1.00 53.50 87 ASN A CA 1
ATOM 681 C C . ASN A 1 87 ? 21.485 7.980 -7.589 1.00 53.50 87 ASN A C 1
ATOM 683 O O . ASN A 1 87 ? 22.552 7.412 -7.821 1.00 53.50 87 ASN A O 1
ATOM 687 N N . PRO A 1 88 ? 20.492 7.935 -8.486 1.00 53.94 88 PRO A N 1
ATOM 688 C CA . PRO A 1 88 ? 20.709 7.464 -9.844 1.00 53.94 88 PRO A CA 1
ATOM 689 C C . PRO A 1 88 ? 21.321 8.592 -10.699 1.00 53.94 88 PRO A C 1
ATOM 691 O O . PRO A 1 88 ? 20.929 9.755 -10.598 1.00 53.94 88 PRO A O 1
ATOM 694 N N . SER A 1 89 ? 22.296 8.272 -11.553 1.00 48.94 89 SER A N 1
ATOM 695 C CA . SER A 1 89 ? 23.017 9.265 -12.359 1.00 48.94 89 SER A CA 1
ATOM 696 C C . SER A 1 89 ? 22.206 9.755 -13.574 1.00 48.94 89 SER A C 1
ATOM 698 O O . SER A 1 89 ? 21.786 8.965 -14.419 1.00 48.94 89 SER A O 1
ATOM 700 N N . GLY A 1 90 ? 22.030 11.079 -13.700 1.00 53.75 90 GLY A N 1
ATOM 701 C CA . GLY A 1 90 ? 21.450 11.746 -14.880 1.00 53.75 90 GLY A CA 1
ATOM 702 C C . GLY A 1 90 ? 20.078 12.402 -14.666 1.00 53.75 90 GLY A C 1
ATOM 703 O O . GLY A 1 90 ? 19.470 12.297 -13.604 1.00 53.75 90 GLY A O 1
ATOM 704 N N . ILE A 1 91 ? 19.586 13.111 -15.694 1.00 51.31 91 ILE A N 1
ATOM 705 C CA . ILE A 1 91 ? 18.193 13.584 -15.732 1.00 51.31 91 ILE A CA 1
ATOM 706 C C . ILE A 1 91 ? 17.334 12.390 -16.100 1.00 51.31 91 ILE A C 1
ATOM 708 O O . ILE A 1 91 ? 17.447 11.854 -17.200 1.00 51.31 91 ILE A O 1
ATOM 712 N N . ILE A 1 92 ? 16.492 11.996 -15.160 1.00 60.41 92 ILE A N 1
ATOM 713 C CA . ILE A 1 92 ? 15.705 10.784 -15.247 1.00 60.41 92 ILE A CA 1
ATOM 714 C C . ILE A 1 92 ? 14.235 11.181 -15.355 1.00 60.41 92 ILE A C 1
ATOM 716 O O . ILE A 1 92 ? 13.656 11.680 -14.386 1.00 60.41 92 ILE A O 1
ATOM 720 N N . PRO A 1 93 ? 13.629 10.991 -16.533 1.00 59.38 93 PRO A N 1
ATOM 721 C CA . PRO A 1 93 ? 12.193 11.084 -16.698 1.00 59.38 93 PRO A CA 1
ATOM 722 C C . PRO A 1 93 ? 11.480 10.134 -15.737 1.00 59.38 93 PRO A C 1
ATOM 724 O O . PRO A 1 93 ? 11.859 8.967 -15.615 1.00 59.38 93 PRO A O 1
ATOM 727 N N . LEU A 1 94 ? 10.458 10.660 -15.071 1.00 67.69 94 LEU A N 1
ATOM 728 C CA . LEU A 1 94 ? 9.706 10.009 -14.015 1.00 67.69 94 LEU A CA 1
ATOM 729 C C . LEU A 1 94 ? 8.251 9.856 -14.440 1.00 67.69 94 LEU A C 1
ATOM 731 O O . LEU A 1 94 ? 7.629 10.838 -14.818 1.00 67.69 94 LEU A O 1
ATOM 735 N N . ILE A 1 95 ? 7.672 8.665 -14.344 1.00 69.44 95 ILE A N 1
ATOM 736 C CA . ILE A 1 95 ? 6.209 8.525 -14.391 1.00 69.44 95 ILE A CA 1
ATOM 737 C C . ILE A 1 95 ? 5.756 8.085 -13.013 1.00 69.44 95 ILE A C 1
ATOM 739 O O . ILE A 1 95 ? 6.337 7.173 -12.430 1.00 69.44 95 ILE A O 1
ATOM 743 N N . ASP A 1 96 ? 4.763 8.793 -12.496 1.00 74.19 96 ASP A N 1
ATOM 744 C CA . ASP A 1 96 ? 4.222 8.642 -11.155 1.00 74.19 96 ASP A CA 1
ATOM 745 C C . ASP A 1 96 ? 2.709 8.427 -11.209 1.00 74.19 96 ASP A C 1
ATOM 747 O O . ASP A 1 96 ? 2.017 8.881 -12.126 1.00 74.19 96 ASP A O 1
ATOM 751 N N . GLY A 1 97 ? 2.183 7.768 -10.187 1.00 72.38 97 GLY A N 1
ATOM 752 C CA . GLY A 1 97 ? 0.752 7.716 -9.940 1.00 72.38 97 GLY A CA 1
ATOM 753 C C . GLY A 1 97 ? 0.330 6.536 -9.071 1.00 72.38 97 GLY A C 1
ATOM 754 O O . GLY A 1 97 ? 1.133 5.658 -8.728 1.00 72.38 97 GLY A O 1
ATOM 755 N N . GLY A 1 98 ? -0.963 6.504 -8.762 1.00 75.50 98 GLY A N 1
ATOM 756 C CA . GLY A 1 98 ? -1.533 5.600 -7.777 1.00 75.50 98 GLY A CA 1
ATOM 757 C C . GLY A 1 98 ? -2.923 5.097 -8.140 1.00 75.50 98 GLY A C 1
ATOM 758 O O . GLY A 1 98 ? -3.546 5.510 -9.120 1.00 75.50 98 GLY A O 1
ATOM 759 N N . THR A 1 99 ? -3.402 4.166 -7.318 1.00 73.38 99 THR A N 1
ATOM 760 C CA . THR A 1 99 ? -4.738 3.567 -7.409 1.00 73.38 99 THR A CA 1
ATOM 761 C C . THR A 1 99 ? -5.381 3.515 -6.029 1.00 73.38 99 THR A C 1
ATOM 763 O O . THR A 1 99 ? -4.724 3.199 -5.037 1.00 73.38 99 THR A O 1
ATOM 766 N N . GLU A 1 100 ? -6.682 3.789 -5.974 1.00 75.31 100 GLU A N 1
ATOM 767 C CA . GLU A 1 100 ? -7.499 3.694 -4.767 1.00 75.31 100 GLU A CA 1
ATOM 768 C C . GLU A 1 100 ? -8.916 3.247 -5.145 1.00 75.31 100 GLU A C 1
ATOM 770 O O . GLU A 1 100 ? -9.700 4.002 -5.726 1.00 75.31 100 GLU A O 1
ATOM 775 N N . GLY A 1 101 ? -9.265 1.996 -4.836 1.00 79.06 101 GLY A N 1
ATOM 776 C CA . GLY A 1 101 ? -10.556 1.420 -5.212 1.00 79.06 101 GLY A CA 1
ATOM 777 C C . GLY A 1 101 ? -10.790 1.476 -6.727 1.00 79.06 101 GLY A C 1
ATOM 778 O O . GLY A 1 101 ? -10.173 0.723 -7.479 1.00 79.06 101 GLY A O 1
ATOM 779 N N . PHE A 1 102 ? -11.683 2.368 -7.164 1.00 79.06 102 PHE A N 1
ATOM 780 C CA . PHE A 1 102 ? -12.029 2.610 -8.575 1.00 79.06 102 PHE A CA 1
ATOM 781 C C . PHE A 1 102 ? -11.437 3.908 -9.147 1.00 79.06 102 PHE A C 1
ATOM 783 O O . PHE A 1 102 ? -11.755 4.287 -10.272 1.00 79.06 102 PHE A O 1
ATOM 790 N N . LYS A 1 103 ? -10.606 4.611 -8.376 1.00 78.56 103 LYS A N 1
ATOM 791 C CA . LYS A 1 103 ? -9.906 5.825 -8.797 1.00 78.56 103 LYS A CA 1
ATOM 792 C C . LYS A 1 103 ? -8.439 5.509 -9.065 1.00 78.56 103 LYS A C 1
ATOM 794 O O . LYS A 1 103 ? -7.860 4.610 -8.456 1.00 78.56 103 LYS A O 1
ATOM 799 N N . GLY A 1 104 ? -7.829 6.289 -9.943 1.00 77.69 104 GLY A N 1
ATOM 800 C CA . GLY A 1 104 ? -6.392 6.269 -10.153 1.00 77.69 104 GLY A CA 1
ATOM 801 C C . GLY A 1 104 ? -5.935 7.495 -10.926 1.00 77.69 104 GLY A C 1
ATOM 802 O O . GLY A 1 104 ? -6.746 8.197 -11.533 1.00 77.69 104 GLY A O 1
ATOM 803 N N . ASN A 1 105 ? -4.638 7.759 -10.877 1.00 79.44 105 ASN A N 1
ATOM 804 C CA . ASN A 1 105 ? -4.005 8.860 -11.586 1.00 79.44 105 ASN A CA 1
ATOM 805 C C . ASN A 1 105 ? -2.678 8.395 -12.181 1.00 79.44 105 ASN A C 1
ATOM 807 O O . ASN A 1 105 ? -2.040 7.492 -11.652 1.00 79.44 105 ASN A O 1
ATOM 811 N N . SER A 1 106 ? -2.260 9.055 -13.254 1.00 78.62 106 SER A N 1
ATOM 812 C CA . SER A 1 106 ? -0.950 8.888 -13.875 1.00 78.62 106 SER A CA 1
ATOM 813 C C . SER A 1 106 ? -0.426 10.264 -14.268 1.00 78.62 106 SER A C 1
ATOM 815 O O . SER A 1 106 ? -1.209 11.138 -14.651 1.00 78.62 106 SER A O 1
ATOM 817 N N . ARG A 1 107 ? 0.879 10.480 -14.129 1.00 76.00 107 ARG A N 1
ATOM 818 C CA . ARG A 1 107 ? 1.553 11.722 -14.506 1.00 76.00 107 ARG A CA 1
ATOM 819 C C . ARG A 1 107 ? 2.964 11.437 -14.989 1.00 76.00 107 ARG A C 1
ATOM 821 O O . ARG A 1 107 ? 3.642 10.576 -14.444 1.00 76.00 107 ARG A O 1
ATOM 828 N N . VAL A 1 108 ? 3.419 12.229 -15.953 1.00 74.81 108 VAL A N 1
ATOM 829 C CA . VAL A 1 108 ? 4.811 12.238 -16.407 1.00 74.81 108 VAL A CA 1
ATOM 830 C C . VAL A 1 108 ? 5.485 13.490 -15.856 1.00 74.81 108 VAL A C 1
ATOM 832 O O . VAL A 1 108 ? 4.974 14.599 -16.000 1.00 74.81 108 VAL A O 1
ATOM 835 N N . ILE A 1 109 ? 6.622 13.295 -15.209 1.00 71.00 109 ILE A N 1
ATOM 836 C CA . ILE A 1 109 ? 7.467 14.302 -14.593 1.00 71.00 109 ILE A CA 1
ATOM 837 C C . ILE A 1 109 ? 8.821 14.263 -15.301 1.00 71.00 109 ILE A C 1
ATOM 839 O O . ILE A 1 109 ? 9.588 13.313 -15.185 1.00 71.00 109 ILE A O 1
ATOM 843 N N . LEU A 1 110 ? 9.134 15.328 -16.023 1.00 68.19 110 LEU A N 1
ATOM 844 C CA . LEU A 1 110 ? 10.463 15.615 -16.533 1.00 68.19 110 LEU A CA 1
ATOM 845 C C . LEU A 1 110 ? 11.134 16.579 -15.552 1.00 68.19 110 LEU A C 1
ATOM 847 O O . LEU A 1 110 ? 10.696 17.735 -15.463 1.00 68.19 110 LEU A O 1
ATOM 851 N N . PRO A 1 111 ? 12.160 16.135 -14.797 1.00 61.81 111 PRO A N 1
ATOM 852 C CA . PRO A 1 111 ? 12.890 17.024 -13.904 1.00 61.81 111 PRO A CA 1
ATOM 853 C C . PRO A 1 111 ? 13.328 18.281 -14.655 1.00 61.81 111 PRO A C 1
ATOM 855 O O . PRO A 1 111 ? 13.709 18.190 -15.816 1.00 61.81 111 PRO A O 1
ATOM 858 N N . THR A 1 112 ? 13.225 19.434 -13.990 1.00 63.66 112 THR A N 1
ATOM 859 C CA . THR A 1 112 ? 13.531 20.782 -14.515 1.00 63.66 112 THR A CA 1
ATOM 860 C C . THR A 1 112 ? 12.651 21.305 -15.660 1.00 63.66 112 THR A C 1
ATOM 862 O O . THR A 1 112 ? 12.783 22.477 -16.010 1.00 63.66 112 THR A O 1
ATOM 865 N N . MET A 1 113 ? 11.714 20.512 -16.196 1.00 70.38 113 MET A N 1
ATOM 866 C CA . MET A 1 113 ? 10.856 20.916 -17.324 1.00 70.38 113 MET A CA 1
ATOM 867 C C . MET A 1 113 ? 9.359 20.935 -16.997 1.00 70.38 113 MET A C 1
ATOM 869 O O . MET A 1 113 ? 8.649 21.836 -17.438 1.00 70.38 113 MET A O 1
ATOM 873 N N . THR A 1 114 ? 8.857 19.956 -16.244 1.00 74.00 114 THR A N 1
ATOM 874 C CA . THR A 1 114 ? 7.441 19.884 -15.843 1.00 74.00 114 THR A CA 1
ATOM 875 C C . THR A 1 114 ? 7.291 20.051 -14.333 1.00 74.00 114 THR A C 1
ATOM 877 O O . THR A 1 114 ? 8.267 19.976 -13.587 1.00 74.00 114 THR A O 1
ATOM 880 N N . ALA A 1 115 ? 6.054 20.234 -13.862 1.00 76.44 115 ALA A N 1
ATOM 881 C CA . ALA A 1 115 ? 5.753 20.252 -12.433 1.00 76.44 115 ALA A CA 1
ATOM 882 C C . ALA A 1 115 ? 6.246 18.957 -11.760 1.00 76.44 115 ALA A C 1
ATOM 884 O O . ALA A 1 115 ? 5.925 17.856 -12.213 1.00 76.44 115 ALA A O 1
ATOM 885 N N . CYS A 1 116 ? 7.040 19.092 -10.695 1.00 72.25 116 CYS A N 1
ATOM 886 C CA . CYS A 1 116 ? 7.482 17.957 -9.890 1.00 72.25 116 CYS A CA 1
ATOM 887 C C . CYS A 1 116 ? 6.386 17.533 -8.897 1.00 72.25 116 CYS A C 1
ATOM 889 O O . CYS A 1 116 ? 5.324 18.154 -8.811 1.00 72.25 116 CYS A O 1
ATOM 891 N N . ILE A 1 117 ? 6.642 16.475 -8.121 1.00 76.81 117 ILE A N 1
ATOM 892 C CA . ILE A 1 117 ? 5.700 16.000 -7.094 1.00 76.81 117 ILE A CA 1
ATOM 893 C C . ILE A 1 117 ? 5.383 17.123 -6.098 1.00 76.81 117 ILE A C 1
ATOM 895 O O . ILE A 1 117 ? 4.210 17.373 -5.832 1.00 76.81 117 ILE A O 1
ATOM 899 N N . GLU A 1 118 ? 6.398 17.853 -5.625 1.00 73.38 118 GLU A N 1
ATOM 900 C CA . GLU A 1 118 ? 6.233 18.953 -4.663 1.00 73.38 118 GLU A CA 1
ATOM 901 C C . GLU A 1 118 ? 5.353 20.082 -5.208 1.00 73.38 118 GLU A C 1
ATOM 903 O O . GLU A 1 118 ? 4.507 20.595 -4.483 1.00 73.38 118 GLU A O 1
ATOM 908 N N . CYS A 1 119 ? 5.451 20.403 -6.503 1.00 77.19 119 CYS A N 1
ATOM 909 C CA . CYS A 1 119 ? 4.572 21.387 -7.146 1.00 77.19 119 CYS A CA 1
ATOM 910 C C . CYS A 1 119 ? 3.086 20.995 -7.118 1.00 77.19 119 CYS A C 1
ATOM 912 O O . CYS A 1 119 ? 2.225 21.825 -7.393 1.00 77.19 119 CYS A O 1
ATOM 914 N N . THR A 1 120 ? 2.780 19.726 -6.856 1.00 79.50 120 THR A N 1
ATOM 915 C CA . THR A 1 120 ? 1.426 19.162 -6.923 1.00 79.50 120 THR A CA 1
ATOM 916 C C . THR A 1 120 ? 1.009 18.476 -5.630 1.00 79.50 120 THR A C 1
ATOM 918 O O . THR A 1 120 ? 0.038 17.718 -5.631 1.00 79.50 120 THR A O 1
ATOM 921 N N . ILE A 1 121 ? 1.7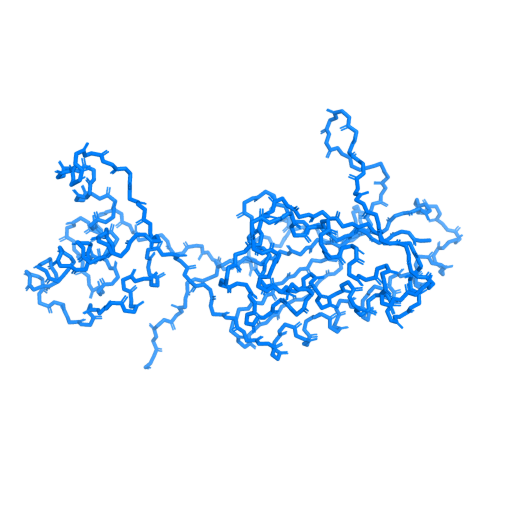34 18.725 -4.536 1.00 79.44 121 ILE A N 1
ATOM 922 C CA . ILE A 1 121 ? 1.489 18.066 -3.254 1.00 79.44 121 ILE A CA 1
ATOM 923 C C . ILE A 1 121 ? 0.063 18.326 -2.744 1.00 79.44 121 ILE A C 1
ATOM 925 O O . ILE A 1 121 ? -0.557 17.434 -2.181 1.00 79.44 121 ILE A O 1
ATOM 929 N N . ASP A 1 122 ? -0.505 19.490 -3.063 1.00 78.50 122 ASP A N 1
ATOM 930 C CA . ASP A 1 122 ? -1.866 19.883 -2.676 1.00 78.50 122 ASP A CA 1
ATOM 931 C C . ASP A 1 122 ? -2.973 19.112 -3.413 1.00 78.50 122 ASP A C 1
ATOM 933 O O . ASP A 1 122 ? -4.122 19.093 -2.971 1.00 78.50 122 ASP A O 1
ATOM 937 N N . LEU A 1 123 ? -2.653 18.473 -4.546 1.00 77.12 123 LEU A N 1
ATOM 938 C CA . LEU A 1 123 ? -3.584 17.560 -5.218 1.00 77.12 123 LEU A CA 1
ATOM 939 C C . LEU A 1 123 ? -3.686 16.231 -4.478 1.00 77.12 123 LEU A C 1
ATOM 941 O O . LEU A 1 123 ? -4.643 15.483 -4.702 1.00 77.12 123 LEU A O 1
ATOM 945 N N . TYR A 1 124 ? -2.698 15.923 -3.634 1.00 74.44 124 TYR A N 1
ATOM 946 C CA . TYR A 1 124 ? -2.788 14.758 -2.793 1.00 74.44 124 TYR A CA 1
ATOM 947 C C . TYR A 1 124 ? -3.756 15.048 -1.651 1.00 74.44 124 TYR A C 1
ATOM 949 O O . TYR A 1 124 ? -3.670 16.064 -0.959 1.00 74.44 124 TYR A O 1
ATOM 957 N N . PRO A 1 125 ? -4.719 14.156 -1.459 1.00 69.44 125 PRO A N 1
ATOM 958 C CA . PRO A 1 125 ? -5.690 14.303 -0.400 1.00 69.44 125 PRO A CA 1
ATOM 959 C C . PRO A 1 125 ? -5.015 14.279 0.981 1.00 69.44 125 PRO A C 1
ATOM 961 O O . PRO A 1 125 ? -4.140 13.446 1.231 1.00 69.44 125 PRO A O 1
ATOM 964 N N . PRO A 1 126 ? -5.424 15.158 1.913 1.00 68.69 126 PRO A N 1
ATOM 965 C CA . PRO A 1 126 ? -4.794 15.229 3.221 1.00 68.69 126 PRO A CA 1
ATOM 966 C C . PRO A 1 126 ? -5.014 13.924 3.988 1.00 68.69 126 PRO A C 1
ATOM 968 O O . PRO A 1 126 ? -6.116 13.369 4.009 1.00 68.69 126 PRO A O 1
ATOM 971 N N . GLN A 1 127 ? -3.969 13.449 4.671 1.00 65.44 127 GLN A N 1
ATOM 972 C CA . GLN A 1 127 ? -4.113 12.320 5.584 1.00 65.44 127 GLN A CA 1
ATOM 973 C C . GLN A 1 127 ? -5.133 12.681 6.667 1.00 65.44 127 GLN A C 1
ATOM 975 O O . GLN A 1 127 ? -4.974 13.686 7.365 1.00 65.44 127 GLN A O 1
ATOM 980 N N . VAL A 1 128 ? -6.177 11.863 6.827 1.00 68.94 128 VAL A N 1
ATOM 981 C CA . VAL A 1 128 ? -7.161 12.083 7.893 1.00 68.94 128 VAL A CA 1
ATOM 982 C C . VAL A 1 128 ? -6.496 11.731 9.220 1.00 68.94 128 VAL A C 1
ATOM 984 O O . VAL A 1 128 ? -6.392 10.567 9.604 1.00 68.94 128 VAL A O 1
ATOM 987 N N . ASN A 1 129 ? -6.008 12.758 9.907 1.00 77.06 129 ASN A N 1
ATOM 988 C CA . ASN A 1 129 ? -5.574 12.674 11.290 1.00 77.06 129 ASN A CA 1
ATOM 989 C C . ASN A 1 129 ? -6.696 13.211 12.169 1.00 77.06 129 ASN A C 1
ATOM 991 O O . ASN A 1 129 ? -7.068 14.383 12.090 1.00 77.06 129 ASN A O 1
ATOM 995 N N . PHE A 1 130 ? -7.243 12.344 13.015 1.00 83.56 130 PHE A N 1
ATOM 996 C CA . PHE A 1 130 ? -8.243 12.761 13.983 1.00 83.56 130 PHE A CA 1
ATOM 997 C C . PHE A 1 130 ? -7.578 13.657 15.046 1.00 83.56 130 PHE A C 1
ATOM 999 O O . PHE A 1 130 ? -6.535 13.287 15.591 1.00 83.56 130 PHE A O 1
ATOM 1006 N N . PRO A 1 131 ? -8.144 14.832 15.375 1.00 86.56 131 PRO A N 1
ATOM 1007 C CA . PRO A 1 131 ? -7.585 15.690 16.415 1.00 86.56 131 PRO A CA 1
ATOM 1008 C C . PRO A 1 131 ? -7.564 14.987 17.777 1.00 86.56 131 PRO A C 1
ATOM 1010 O O . PRO A 1 131 ? -8.561 14.388 18.188 1.00 86.56 131 PRO A O 1
ATOM 1013 N N . MET A 1 132 ? -6.469 15.126 18.532 1.00 86.81 132 MET A N 1
ATOM 1014 C CA . MET A 1 132 ? -6.323 14.476 19.846 1.00 86.81 132 MET A CA 1
ATOM 1015 C C . MET A 1 132 ? -7.446 14.837 20.826 1.00 86.81 132 MET A C 1
ATOM 1017 O O . MET A 1 132 ? -7.894 13.981 21.583 1.00 86.81 132 MET A O 1
ATOM 1021 N N . CYS A 1 133 ? -7.954 16.074 20.795 1.00 88.06 133 CYS A N 1
ATOM 1022 C CA . CYS A 1 133 ? -9.075 16.492 21.642 1.00 88.06 133 CYS A CA 1
ATOM 1023 C C . CYS A 1 133 ? -10.379 15.741 21.311 1.00 88.06 133 CYS A C 1
ATOM 1025 O O . CYS A 1 133 ? -11.146 15.399 22.215 1.00 88.06 133 CYS A O 1
ATOM 1027 N N . THR A 1 134 ? -10.612 15.439 20.032 1.00 90.06 134 THR A N 1
ATOM 1028 C CA . THR A 1 134 ? -11.753 14.649 19.559 1.00 90.06 134 THR A CA 1
ATOM 1029 C C . THR A 1 134 ? -11.593 13.192 19.960 1.00 90.06 134 THR A C 1
ATOM 1031 O O . THR A 1 134 ? -12.510 12.630 20.555 1.00 90.06 134 THR A O 1
ATOM 1034 N N . ILE A 1 135 ? -10.416 12.607 19.712 1.00 91.50 135 ILE A N 1
ATOM 1035 C CA . ILE A 1 135 ? -10.116 11.221 20.088 1.00 91.50 135 ILE A CA 1
ATOM 1036 C C . ILE A 1 135 ? -10.273 11.036 21.597 1.00 91.50 135 ILE A C 1
ATOM 1038 O O . ILE A 1 135 ? -10.938 10.097 22.014 1.00 91.50 135 ILE A O 1
ATOM 1042 N N . ALA A 1 136 ? -9.692 11.920 22.414 1.00 89.50 136 ALA A N 1
ATOM 1043 C CA . ALA A 1 136 ? -9.647 11.773 23.866 1.00 89.50 136 ALA A CA 1
ATOM 1044 C C . ALA A 1 136 ? -10.996 12.052 24.538 1.00 89.50 136 ALA A C 1
ATOM 1046 O O . ALA A 1 136 ? -11.449 11.236 25.344 1.00 89.50 136 ALA A O 1
ATOM 1047 N N . ASN A 1 137 ? -11.641 13.172 24.191 1.00 91.00 137 ASN A N 1
ATOM 1048 C CA . ASN A 1 137 ? -12.733 13.725 24.996 1.00 91.00 137 ASN A CA 1
ATOM 1049 C C . ASN A 1 137 ? -14.099 13.693 24.305 1.00 91.00 137 ASN A C 1
ATOM 1051 O O . ASN A 1 137 ? -15.114 13.564 24.987 1.00 91.00 137 ASN A O 1
ATOM 1055 N N . THR A 1 138 ? -14.151 13.827 22.976 1.00 92.19 138 THR A N 1
ATOM 1056 C CA . THR A 1 138 ? -15.411 14.014 22.230 1.00 92.19 138 THR A CA 1
ATOM 1057 C C . THR A 1 138 ? -15.499 13.122 20.981 1.00 92.19 138 THR A C 1
ATOM 1059 O O . THR A 1 138 ? -15.601 13.635 19.862 1.00 92.19 138 THR A O 1
ATOM 1062 N N . PRO A 1 139 ? -15.458 11.780 21.129 1.00 93.38 139 PRO A N 1
ATOM 1063 C CA . PRO A 1 139 ? -15.617 10.873 19.998 1.00 93.38 139 PRO A CA 1
ATOM 1064 C C . PRO A 1 139 ? -17.029 11.008 19.404 1.00 93.38 139 PRO A C 1
ATOM 1066 O O . PRO A 1 139 ? -17.990 11.303 20.110 1.00 93.38 139 PRO A O 1
ATOM 1069 N N . ARG A 1 140 ? -17.141 10.824 18.085 1.00 91.06 140 ARG A N 1
ATOM 1070 C CA . ARG A 1 140 ? -18.390 11.009 17.317 1.00 91.06 140 ARG A CA 1
ATOM 1071 C C . ARG A 1 140 ? -18.622 9.881 16.320 1.00 91.06 140 ARG A C 1
ATOM 1073 O O . ARG A 1 140 ? -19.762 9.526 16.062 1.00 91.06 140 ARG A O 1
ATOM 1080 N N . LEU A 1 141 ? -17.535 9.345 15.774 1.00 93.38 141 LEU A N 1
ATOM 1081 C CA . LEU A 1 141 ? -17.529 8.250 14.818 1.00 93.38 141 LEU A CA 1
ATOM 1082 C C . LEU A 1 141 ? -16.904 7.000 15.466 1.00 93.38 141 LEU A C 1
ATOM 1084 O O . LEU A 1 141 ? -16.056 7.159 16.357 1.00 93.38 141 LEU A O 1
ATOM 1088 N N . PRO A 1 142 ? -17.284 5.777 15.052 1.00 94.31 142 PRO A N 1
ATOM 1089 C CA . PRO A 1 142 ? -16.708 4.539 15.587 1.00 94.31 142 PRO A CA 1
ATOM 1090 C C . PRO A 1 142 ? -15.182 4.452 15.391 1.00 94.31 142 PRO A C 1
ATOM 1092 O O . PRO A 1 142 ? -14.475 3.911 16.242 1.00 94.31 142 PRO A O 1
ATOM 1095 N N . GLU A 1 143 ? -14.642 5.076 14.344 1.00 92.69 143 GLU A N 1
ATOM 1096 C CA . GLU A 1 143 ? -13.207 5.196 14.071 1.00 92.69 143 GLU A CA 1
ATOM 1097 C C . GLU A 1 143 ? -12.464 5.931 15.191 1.00 92.69 143 GLU A C 1
ATOM 1099 O O . GLU A 1 143 ? -11.347 5.555 15.542 1.00 92.69 143 GLU A O 1
ATOM 1104 N N . HIS A 1 144 ? -13.089 6.942 15.811 1.00 93.75 144 HIS A N 1
ATOM 1105 C CA . HIS A 1 144 ? -12.477 7.680 16.921 1.00 93.75 144 HIS A CA 1
ATOM 1106 C C . HIS A 1 144 ? -12.291 6.786 18.152 1.00 93.75 144 HIS A C 1
ATOM 1108 O O . HIS A 1 144 ? -11.357 6.988 18.930 1.00 93.75 144 HIS A O 1
ATOM 1114 N N . CYS A 1 145 ? -13.178 5.806 18.345 1.00 95.25 145 CYS A N 1
ATOM 1115 C CA . CYS A 1 145 ? -13.066 4.850 19.438 1.00 95.25 145 CYS A CA 1
ATOM 1116 C C . CYS A 1 145 ? -11.881 3.908 19.216 1.00 95.25 145 CYS A C 1
ATOM 1118 O O . CYS A 1 145 ? -11.097 3.705 20.138 1.00 95.25 145 CYS A O 1
ATOM 1120 N N . ILE A 1 146 ? -11.708 3.406 17.991 1.00 94.62 146 ILE A N 1
ATOM 1121 C CA . ILE A 1 146 ? -10.594 2.521 17.629 1.00 94.62 146 ILE A CA 1
ATOM 1122 C C . ILE A 1 146 ? -9.254 3.273 17.698 1.00 94.62 146 ILE A C 1
ATOM 1124 O O . ILE A 1 146 ? -8.296 2.773 18.290 1.00 94.62 146 ILE A O 1
ATOM 1128 N N . GLU A 1 147 ? -9.182 4.498 17.163 1.00 92.25 147 GLU A N 1
ATOM 1129 C CA . GLU A 1 147 ? -7.941 5.285 17.190 1.00 92.25 147 GLU A CA 1
ATOM 1130 C C . GLU A 1 147 ? -7.562 5.694 18.622 1.00 92.25 147 GLU A C 1
ATOM 1132 O O . GLU A 1 147 ? -6.380 5.713 18.961 1.00 92.25 147 GLU A O 1
ATOM 1137 N N . TYR A 1 148 ? -8.540 5.940 19.506 1.00 94.62 148 TYR A N 1
ATOM 1138 C CA . TYR A 1 148 ? -8.256 6.145 20.929 1.00 94.62 148 TYR A CA 1
ATOM 1139 C C . TYR A 1 148 ? -7.560 4.938 21.543 1.00 94.62 148 TYR A C 1
ATOM 1141 O O . TYR A 1 148 ? -6.569 5.099 22.256 1.00 94.62 148 TYR A O 1
ATOM 1149 N N . VAL A 1 149 ? -8.076 3.735 21.278 1.00 95.19 149 VAL A N 1
ATOM 1150 C CA . VAL A 1 149 ? -7.508 2.518 21.856 1.00 95.19 149 VAL A CA 1
ATOM 1151 C C . VAL A 1 149 ? -6.067 2.352 21.395 1.00 95.19 149 VAL A C 1
ATOM 1153 O O . VAL A 1 149 ? -5.176 2.127 22.204 1.00 95.19 149 VAL A O 1
ATOM 1156 N N . LYS A 1 150 ? -5.818 2.556 20.104 1.00 92.31 150 LYS A N 1
ATOM 1157 C CA . LYS A 1 150 ? -4.486 2.470 19.509 1.00 92.31 150 LYS A CA 1
ATOM 1158 C C . LYS A 1 150 ? -3.497 3.503 20.064 1.00 92.31 150 LYS A C 1
ATOM 1160 O O . LYS A 1 150 ? -2.360 3.147 20.358 1.00 92.31 150 LYS A O 1
ATOM 1165 N N . VAL A 1 151 ? -3.894 4.774 20.163 1.00 91.50 151 VAL A N 1
ATOM 1166 C CA . VAL A 1 151 ? -2.968 5.889 20.452 1.00 91.50 151 VAL A CA 1
ATOM 1167 C C . VAL A 1 151 ? -2.837 6.179 21.948 1.00 91.50 151 VAL A C 1
ATOM 1169 O O . VAL A 1 151 ? -1.775 6.604 22.394 1.00 91.50 151 VAL A O 1
ATOM 1172 N N . LEU A 1 152 ? -3.899 5.970 22.728 1.00 92.50 152 LEU A N 1
ATOM 1173 C CA . LEU A 1 152 ? -3.951 6.344 24.144 1.00 92.50 152 LEU A CA 1
ATOM 1174 C C . LEU A 1 152 ? -4.072 5.135 25.067 1.00 92.50 152 LEU A C 1
ATOM 1176 O O . LEU A 1 152 ? -3.315 5.041 26.029 1.00 92.50 152 LEU A O 1
ATOM 1180 N N . GLN A 1 153 ? -4.992 4.211 24.786 1.00 93.81 153 GLN A N 1
ATOM 1181 C CA . GLN A 1 153 ? -5.270 3.114 25.716 1.00 93.81 153 GLN A CA 1
ATOM 1182 C C . GLN A 1 153 ? -4.195 2.025 25.688 1.00 93.81 153 GLN A C 1
ATOM 1184 O O . GLN A 1 153 ? -3.740 1.596 26.739 1.00 93.81 153 GLN A O 1
ATOM 1189 N N . TRP A 1 154 ? -3.730 1.614 24.509 1.00 94.44 154 TRP A N 1
ATOM 1190 C CA . TRP A 1 154 ? -2.703 0.582 24.372 1.00 94.44 154 TRP A CA 1
ATOM 1191 C C . TRP A 1 154 ? -1.395 0.965 25.085 1.00 94.44 154 TRP A C 1
ATOM 1193 O O . TRP A 1 154 ? -0.893 0.155 25.867 1.00 94.44 154 TRP A O 1
ATOM 1203 N N . PRO A 1 155 ? -0.846 2.190 24.919 1.00 92.88 155 PRO A N 1
ATOM 1204 C CA . PRO A 1 155 ? 0.338 2.601 25.675 1.00 92.88 155 PRO A CA 1
ATOM 1205 C C . PRO A 1 155 ? 0.103 2.737 27.186 1.00 92.88 155 PRO A C 1
ATOM 1207 O O . PRO A 1 155 ? 1.057 2.591 27.954 1.00 92.88 155 PRO A O 1
ATOM 1210 N N . ALA A 1 156 ? -1.130 3.039 27.611 1.00 92.19 156 ALA A N 1
ATOM 1211 C CA . ALA A 1 156 ? -1.490 3.200 29.020 1.00 92.19 156 ALA A CA 1
ATOM 1212 C C . ALA A 1 156 ? -1.653 1.849 29.733 1.00 92.19 156 ALA A C 1
ATOM 1214 O O . ALA A 1 156 ? -1.031 1.629 30.771 1.00 92.19 156 ALA A O 1
ATOM 1215 N N . ASP A 1 157 ? -2.433 0.942 29.145 1.00 91.75 157 ASP A N 1
ATOM 1216 C CA . ASP A 1 157 ? -2.780 -0.355 29.730 1.00 91.75 157 ASP A CA 1
ATOM 1217 C C . ASP A 1 157 ? -1.654 -1.384 29.548 1.00 91.75 157 ASP A C 1
ATOM 1219 O O . ASP A 1 157 ? -1.581 -2.357 30.297 1.00 91.75 157 ASP A O 1
ATOM 1223 N N . LYS A 1 158 ? -0.758 -1.166 28.570 1.00 90.25 158 LYS A N 1
ATOM 1224 C CA . LYS A 1 158 ? 0.364 -2.057 28.221 1.00 90.25 158 LYS A CA 1
ATOM 1225 C C . LYS A 1 158 ? -0.058 -3.536 28.175 1.00 90.25 158 LYS A C 1
ATOM 1227 O O . LYS A 1 158 ? 0.554 -4.367 28.860 1.00 90.25 158 LYS A O 1
ATOM 1232 N N . PRO A 1 159 ? -1.087 -3.886 27.379 1.00 90.25 159 PRO A N 1
ATOM 1233 C CA . PRO A 1 159 ? -1.532 -5.268 27.269 1.00 90.25 159 PRO A CA 1
ATOM 1234 C C . PRO A 1 159 ? -0.400 -6.151 26.717 1.00 90.25 159 PRO A C 1
ATOM 1236 O O . PRO A 1 159 ? 0.572 -5.656 26.141 1.00 90.25 159 PRO A O 1
ATOM 1239 N N . PHE A 1 160 ? -0.506 -7.467 26.920 1.00 91.75 160 PHE A N 1
ATOM 1240 C CA . PHE A 1 160 ? 0.483 -8.442 26.437 1.00 91.75 160 PHE A CA 1
ATOM 1241 C C . PHE A 1 160 ? 1.923 -8.129 26.895 1.00 91.75 160 PHE A C 1
ATOM 1243 O O . PHE A 1 160 ? 2.858 -8.102 26.097 1.00 91.75 160 PHE A O 1
ATOM 1250 N N . ASN A 1 161 ? 2.109 -7.863 28.195 1.00 88.19 161 ASN A N 1
ATOM 1251 C CA . ASN A 1 161 ? 3.405 -7.532 28.810 1.00 88.19 161 ASN A CA 1
ATOM 1252 C C . ASN A 1 161 ? 4.105 -6.302 28.195 1.00 88.19 161 ASN A C 1
ATOM 1254 O O . ASN A 1 161 ? 5.333 -6.216 28.193 1.00 88.19 161 ASN A O 1
ATOM 1258 N N . GLY A 1 162 ? 3.334 -5.340 27.679 1.00 87.12 162 GLY A N 1
ATOM 1259 C CA . GLY A 1 162 ? 3.875 -4.135 27.052 1.00 87.12 162 GLY A CA 1
ATOM 1260 C C . GLY A 1 162 ? 4.426 -4.352 25.644 1.00 87.12 162 GLY A C 1
ATOM 1261 O O . GLY A 1 162 ? 5.241 -3.548 25.187 1.00 87.12 162 GLY A O 1
ATOM 1262 N N . ALA A 1 163 ? 3.994 -5.410 24.954 1.00 89.19 163 ALA A N 1
ATOM 1263 C CA . ALA A 1 163 ? 4.295 -5.596 23.543 1.00 89.19 163 ALA A CA 1
ATOM 1264 C C . ALA A 1 163 ? 3.770 -4.419 22.697 1.00 89.19 163 ALA A C 1
ATOM 1266 O O . ALA A 1 163 ? 2.746 -3.794 22.994 1.00 89.19 163 ALA A O 1
ATOM 1267 N N . ALA A 1 164 ? 4.478 -4.115 21.609 1.00 89.44 164 ALA A N 1
ATOM 1268 C CA . ALA A 1 164 ? 3.985 -3.171 20.615 1.00 89.44 164 ALA A CA 1
ATOM 1269 C C . ALA A 1 164 ? 2.742 -3.743 19.913 1.00 89.44 164 ALA A C 1
ATOM 1271 O O . ALA A 1 164 ? 2.622 -4.956 19.727 1.00 89.44 164 ALA A O 1
ATOM 1272 N N . LEU A 1 165 ? 1.825 -2.862 19.505 1.00 89.31 165 LEU A N 1
ATOM 1273 C CA . LEU A 1 165 ? 0.618 -3.259 18.789 1.00 89.31 165 LEU A CA 1
ATOM 1274 C C . LEU A 1 165 ? 0.969 -3.843 17.414 1.00 89.31 165 LEU A C 1
ATOM 1276 O O . LEU A 1 165 ? 1.179 -3.115 16.447 1.00 89.31 165 LEU A O 1
ATOM 1280 N N . ASP A 1 166 ? 0.994 -5.167 17.335 1.00 88.12 166 ASP A N 1
ATOM 1281 C CA . ASP A 1 166 ? 0.994 -5.905 16.074 1.00 88.12 166 ASP A CA 1
ATOM 1282 C C . ASP A 1 166 ? -0.422 -5.970 15.471 1.00 88.12 166 ASP A C 1
ATOM 1284 O O . ASP A 1 166 ? -1.337 -6.542 16.060 1.00 88.12 166 ASP A O 1
ATOM 1288 N N . THR A 1 167 ? -0.607 -5.375 14.289 1.00 85.38 167 THR A N 1
ATOM 1289 C CA . THR A 1 167 ? -1.897 -5.367 13.577 1.00 85.38 167 THR A CA 1
ATOM 1290 C C . THR A 1 167 ? -2.184 -6.657 12.806 1.00 85.38 167 THR A C 1
ATOM 1292 O O . THR A 1 167 ? -3.311 -6.849 12.342 1.00 85.38 167 THR A O 1
ATOM 1295 N N . ASP A 1 168 ? -1.188 -7.525 12.634 1.00 83.75 168 ASP A N 1
ATOM 1296 C CA . ASP A 1 168 ? -1.326 -8.830 11.989 1.00 83.75 168 ASP A CA 1
ATOM 1297 C C . ASP A 1 168 ? -1.648 -9.947 12.991 1.00 83.75 168 ASP A C 1
ATOM 1299 O O . ASP A 1 168 ? -2.255 -10.945 12.595 1.00 83.75 168 ASP A O 1
ATOM 1303 N N . ASN A 1 169 ? -1.356 -9.748 14.281 1.00 88.81 169 ASN A N 1
ATOM 1304 C CA . ASN A 1 169 ? -1.726 -10.677 15.348 1.00 88.81 169 ASN A CA 1
ATOM 1305 C C . ASN A 1 169 ? -3.249 -10.632 15.641 1.00 88.81 169 ASN A C 1
ATOM 1307 O O . ASN A 1 169 ? -3.763 -9.593 16.074 1.00 88.81 169 ASN A O 1
ATOM 1311 N N . PRO A 1 170 ? -3.990 -11.747 15.470 1.00 91.25 170 PRO A N 1
ATOM 1312 C CA . PRO A 1 170 ? -5.420 -11.807 15.767 1.00 91.25 170 PRO A CA 1
ATOM 1313 C C . PRO A 1 170 ? -5.779 -11.435 17.210 1.00 91.25 170 PRO A C 1
ATOM 1315 O O . PRO A 1 170 ? -6.796 -10.777 17.414 1.00 91.25 170 PRO A O 1
ATOM 1318 N N . GLU A 1 171 ? -4.954 -11.806 18.195 1.00 92.94 171 GLU A N 1
ATOM 1319 C CA . GLU A 1 171 ? -5.223 -11.542 19.617 1.00 92.94 171 GLU A CA 1
ATOM 1320 C C . GLU A 1 171 ? -5.157 -10.047 19.938 1.00 92.94 171 GLU A C 1
ATOM 1322 O O . GLU A 1 171 ? -5.998 -9.516 20.662 1.00 92.94 171 GLU A O 1
ATOM 1327 N N . HIS A 1 172 ? -4.193 -9.344 19.343 1.00 94.06 172 HIS A N 1
ATOM 1328 C CA . HIS A 1 172 ? -4.065 -7.899 19.486 1.00 94.06 172 HIS A CA 1
ATOM 1329 C C . HIS A 1 172 ? -5.250 -7.166 18.851 1.00 94.06 172 HIS A C 1
ATOM 1331 O O . HIS A 1 172 ? -5.807 -6.243 19.444 1.00 94.06 172 HIS A O 1
ATOM 1337 N N . VAL A 1 173 ? -5.650 -7.583 17.645 1.00 93.56 173 VAL A N 1
ATOM 1338 C CA . VAL A 1 173 ? -6.786 -6.986 16.931 1.00 93.56 173 VAL A CA 1
ATOM 1339 C C . VAL A 1 173 ? -8.091 -7.206 17.696 1.00 93.56 173 VAL A C 1
ATOM 1341 O O . VAL A 1 173 ? -8.898 -6.281 17.788 1.00 93.56 173 VAL A O 1
ATOM 1344 N N . GLU A 1 174 ? -8.289 -8.397 18.261 1.00 94.88 174 GLU A N 1
ATOM 1345 C CA . GLU A 1 174 ? -9.462 -8.711 19.079 1.00 94.88 174 GLU A CA 1
ATOM 1346 C C . GLU A 1 174 ? -9.478 -7.883 20.369 1.00 94.88 174 GLU A C 1
ATOM 1348 O O . GLU A 1 174 ? -10.500 -7.289 20.706 1.00 94.88 174 GLU A O 1
ATOM 1353 N N . TRP A 1 175 ? -8.334 -7.747 21.046 1.00 95.88 175 TRP A N 1
ATOM 1354 C CA . TRP A 1 175 ? -8.221 -6.891 22.228 1.00 95.88 175 TRP A CA 1
ATOM 1355 C C . TRP A 1 175 ? -8.603 -5.437 21.917 1.00 95.88 175 TRP A C 1
ATOM 1357 O O . TRP A 1 175 ? -9.396 -4.829 22.637 1.00 95.88 175 TRP A O 1
ATOM 1367 N N . VAL A 1 176 ? -8.101 -4.894 20.799 1.00 96.00 176 VAL A N 1
ATOM 1368 C CA . VAL A 1 176 ? -8.449 -3.537 20.355 1.00 96.00 176 VAL A CA 1
ATOM 1369 C C . VAL A 1 176 ? -9.943 -3.416 20.055 1.00 96.00 176 VAL A C 1
ATOM 1371 O O . VAL A 1 176 ? -10.552 -2.409 20.414 1.00 96.00 176 VAL A O 1
ATOM 1374 N N . LEU A 1 177 ? -10.542 -4.422 19.410 1.00 96.38 177 LEU A N 1
ATOM 1375 C CA . LEU A 1 177 ? -11.973 -4.443 19.111 1.00 96.38 177 LEU A CA 1
ATOM 1376 C C . LEU A 1 177 ? -12.814 -4.369 20.393 1.00 96.38 177 LEU A C 1
ATOM 1378 O O . LEU A 1 177 ? -13.724 -3.544 20.462 1.00 96.38 177 LEU A O 1
ATOM 1382 N N . GLN A 1 178 ? -12.495 -5.179 21.405 1.00 96.56 178 GLN A N 1
ATOM 1383 C CA . GLN A 1 178 ? -13.235 -5.193 22.671 1.00 96.56 178 GLN A CA 1
ATOM 1384 C C . GLN A 1 178 ? -13.124 -3.851 23.408 1.00 96.56 178 GLN A C 1
ATOM 1386 O O . GLN A 1 178 ? -14.141 -3.247 23.749 1.00 96.56 178 GLN A O 1
ATOM 1391 N N . ALA A 1 179 ? -11.911 -3.307 23.544 1.00 96.31 179 ALA A N 1
ATOM 1392 C CA . ALA A 1 179 ? -11.704 -1.995 24.163 1.00 96.31 179 ALA A CA 1
ATOM 1393 C C . ALA A 1 179 ? -12.420 -0.862 23.393 1.00 96.31 179 ALA A C 1
ATOM 1395 O O . ALA A 1 179 ? -12.982 0.067 23.984 1.00 96.31 179 ALA A O 1
ATOM 1396 N N . ALA A 1 180 ? -12.458 -0.945 22.058 1.00 96.69 180 ALA A N 1
ATOM 1397 C CA . ALA A 1 180 ? -13.162 0.027 21.228 1.00 96.69 180 ALA A CA 1
ATOM 1398 C C . ALA A 1 180 ? -14.686 -0.069 21.399 1.00 96.69 180 ALA A C 1
ATOM 1400 O O . ALA A 1 180 ? -15.346 0.971 21.439 1.00 96.69 180 ALA A O 1
ATOM 1401 N N . LEU A 1 181 ? -15.242 -1.280 21.539 1.00 97.38 181 LEU A N 1
ATOM 1402 C CA . LEU A 1 181 ? -16.665 -1.514 21.814 1.00 97.38 181 LEU A CA 1
ATOM 1403 C C . LEU A 1 181 ? -17.082 -0.953 23.178 1.00 97.38 181 LEU A C 1
ATOM 1405 O O . LEU A 1 181 ? -18.104 -0.270 23.273 1.00 97.38 181 LEU A O 1
ATOM 1409 N N . GLU A 1 182 ? -16.275 -1.168 24.219 1.00 96.44 182 GLU A N 1
ATOM 1410 C CA . GLU A 1 182 ? -16.514 -0.605 25.555 1.00 96.44 182 GLU A CA 1
ATOM 1411 C C . GLU A 1 182 ? -16.550 0.927 25.519 1.00 96.44 182 GLU A C 1
ATOM 1413 O O . GLU A 1 182 ? -17.476 1.568 26.034 1.00 96.44 182 GLU A O 1
ATOM 1418 N N . ARG A 1 183 ? -15.574 1.536 24.837 1.00 95.19 183 ARG A N 1
ATOM 1419 C CA . ARG A 1 183 ? -15.534 2.987 24.642 1.00 95.19 183 ARG A CA 1
ATOM 1420 C C . ARG A 1 183 ? -16.726 3.481 23.828 1.00 95.19 183 ARG A C 1
ATOM 1422 O O . ARG A 1 183 ? -17.325 4.492 24.188 1.00 95.19 183 ARG A O 1
ATOM 1429 N N . ALA A 1 184 ? -17.076 2.800 22.743 1.00 96.50 184 ALA A N 1
ATOM 1430 C CA . ALA A 1 184 ? -18.204 3.173 21.898 1.00 96.50 184 ALA A CA 1
ATOM 1431 C C . ALA A 1 184 ? -19.525 3.128 22.682 1.00 96.50 184 ALA A C 1
ATOM 1433 O O . ALA A 1 184 ? -20.302 4.080 22.619 1.00 96.50 184 ALA A O 1
ATOM 1434 N N . SER A 1 185 ? -19.717 2.107 23.525 1.00 96.25 185 SER A N 1
ATOM 1435 C CA . SER A 1 185 ? -20.861 1.993 24.438 1.00 96.25 185 SER A CA 1
ATOM 1436 C C . SER A 1 185 ? -20.963 3.189 25.393 1.00 96.25 185 SER A C 1
ATOM 1438 O O . SER A 1 185 ? -22.027 3.805 25.509 1.00 96.25 185 SER A O 1
ATOM 1440 N N . LYS A 1 186 ? -19.841 3.617 25.994 1.00 95.00 186 LYS A N 1
ATOM 1441 C CA . LYS A 1 186 ? -19.793 4.785 26.896 1.00 95.00 186 LYS A CA 1
ATOM 1442 C C . LYS A 1 186 ? -20.290 6.078 26.239 1.00 95.00 186 LYS A C 1
ATOM 1444 O O . LYS A 1 186 ? -20.941 6.887 26.897 1.00 95.00 186 LYS A O 1
ATOM 1449 N N . TYR A 1 187 ? -20.000 6.266 24.954 1.00 94.75 187 TYR A N 1
ATOM 1450 C CA . TYR A 1 187 ? -20.409 7.446 24.184 1.00 94.75 187 TYR A CA 1
ATOM 1451 C C . TYR A 1 187 ? -21.661 7.214 23.324 1.00 94.75 187 TYR A C 1
ATOM 1453 O O . TYR A 1 187 ? -22.054 8.110 22.581 1.00 94.75 187 TYR A O 1
ATOM 1461 N N . ARG A 1 188 ? -22.314 6.048 23.450 1.00 95.81 188 ARG A N 1
ATOM 1462 C CA . ARG A 1 188 ? -23.492 5.641 22.661 1.00 95.81 188 ARG A CA 1
ATOM 1463 C C . ARG A 1 188 ? -23.251 5.703 21.146 1.00 95.81 188 ARG A C 1
ATOM 1465 O O . ARG A 1 188 ? -24.125 6.114 20.388 1.00 95.81 188 ARG A O 1
ATOM 1472 N N . ILE A 1 189 ? -22.060 5.296 20.715 1.00 94.62 189 ILE A N 1
ATOM 1473 C CA . ILE A 1 189 ? -21.659 5.215 19.308 1.00 94.62 189 ILE A CA 1
ATOM 1474 C C . ILE A 1 189 ? -21.840 3.767 18.844 1.00 94.62 189 ILE A C 1
ATOM 1476 O O . ILE A 1 189 ? -21.338 2.838 19.473 1.00 94.62 189 ILE A O 1
ATOM 1480 N N . SER A 1 190 ? -22.558 3.567 17.742 1.00 93.06 190 SER A N 1
ATOM 1481 C CA . SER A 1 190 ? -22.728 2.265 17.088 1.00 93.06 190 SER A CA 1
ATOM 1482 C C . SER A 1 190 ? -21.824 2.138 15.859 1.00 93.06 190 SER A C 1
ATOM 1484 O O . SER A 1 190 ? -21.391 3.143 15.302 1.00 93.06 190 SER A O 1
ATOM 1486 N N . GLY A 1 191 ? -21.588 0.908 15.392 1.00 91.81 191 GLY A N 1
ATOM 1487 C CA . GLY A 1 191 ? -20.877 0.651 14.131 1.00 91.81 191 GLY A CA 1
ATOM 1488 C C . GLY A 1 191 ? -19.410 0.240 14.272 1.00 91.81 191 GLY A C 1
ATOM 1489 O O . GLY A 1 191 ? -18.721 0.127 13.264 1.00 91.81 191 GLY A O 1
ATOM 1490 N N . VAL A 1 192 ? -18.924 -0.013 15.492 1.00 94.06 192 VAL A N 1
ATOM 1491 C CA . VAL A 1 192 ? -17.632 -0.686 15.689 1.00 94.06 192 VAL A CA 1
ATOM 1492 C C . VAL A 1 192 ? -17.799 -2.168 15.346 1.00 94.06 192 VAL A C 1
ATOM 1494 O O . VAL A 1 192 ? -18.580 -2.871 15.983 1.00 94.06 192 VAL A O 1
ATOM 1497 N N . ASP A 1 193 ? -17.065 -2.639 14.342 1.00 93.88 193 ASP A N 1
ATOM 1498 C CA . ASP A 1 193 ? -17.002 -4.045 13.946 1.00 93.88 193 ASP A CA 1
ATOM 1499 C C . ASP A 1 193 ? -15.546 -4.464 13.653 1.00 93.88 193 ASP A C 1
ATOM 1501 O O . ASP A 1 193 ? -14.643 -3.630 13.535 1.00 93.88 193 ASP A O 1
ATOM 1505 N N . LEU A 1 194 ? -15.290 -5.770 13.527 1.00 90.00 194 LEU A N 1
ATOM 1506 C CA . LEU A 1 194 ? -13.942 -6.299 13.274 1.00 90.00 194 LEU A CA 1
ATOM 1507 C C . LEU A 1 194 ? -13.341 -5.792 11.949 1.00 90.00 194 LEU A C 1
ATOM 1509 O O . LEU A 1 194 ? -12.123 -5.625 11.833 1.00 90.00 194 LEU A O 1
ATOM 1513 N N . ARG A 1 195 ? -14.179 -5.554 10.934 1.00 88.19 195 ARG A N 1
ATOM 1514 C CA . ARG A 1 195 ? -13.744 -5.103 9.606 1.00 88.19 195 ARG A CA 1
ATOM 1515 C C . ARG A 1 195 ? -13.251 -3.659 9.668 1.00 88.19 195 ARG A C 1
ATOM 1517 O O . ARG A 1 195 ? -12.187 -3.367 9.126 1.00 88.19 195 ARG A O 1
ATOM 1524 N N . LEU A 1 196 ? -13.985 -2.791 10.355 1.00 89.19 196 LEU A N 1
ATOM 1525 C CA . LEU A 1 196 ? -13.642 -1.402 10.612 1.00 89.19 196 LEU A CA 1
ATOM 1526 C C . LEU A 1 196 ? -12.396 -1.316 11.491 1.00 89.19 196 LEU A C 1
ATOM 1528 O O . LEU A 1 196 ? -11.468 -0.599 11.132 1.00 89.19 196 LEU A O 1
ATOM 1532 N N . THR A 1 197 ? -12.314 -2.110 12.565 1.00 90.62 197 THR A N 1
ATOM 1533 C CA . THR A 1 197 ? -11.122 -2.176 13.427 1.00 90.62 197 THR A CA 1
ATOM 1534 C C . THR A 1 197 ? -9.876 -2.525 12.623 1.00 90.62 197 THR A C 1
ATOM 1536 O O . THR A 1 197 ? -8.883 -1.803 12.675 1.00 90.62 197 THR A O 1
ATOM 1539 N N . ARG A 1 198 ? -9.934 -3.565 11.783 1.00 87.00 198 ARG A N 1
ATOM 1540 C CA . ARG A 1 198 ? -8.828 -3.902 10.871 1.00 87.00 198 ARG A CA 1
ATOM 1541 C C . ARG A 1 198 ? -8.541 -2.786 9.866 1.00 87.00 198 ARG A C 1
ATOM 1543 O O . ARG A 1 198 ? -7.374 -2.515 9.594 1.00 87.00 198 ARG A O 1
ATOM 1550 N N . GLY A 1 199 ? -9.577 -2.141 9.331 1.00 84.50 199 GLY A N 1
ATOM 1551 C CA . GLY A 1 199 ? -9.463 -1.016 8.402 1.00 84.50 199 GLY A CA 1
ATOM 1552 C C . GLY A 1 199 ? -8.695 0.168 8.992 1.00 84.50 199 GLY A C 1
ATOM 1553 O O . GLY A 1 199 ? -7.751 0.649 8.365 1.00 84.50 199 GLY A O 1
ATOM 1554 N N . VAL A 1 200 ? -9.050 0.578 10.212 1.00 86.06 200 VAL A N 1
ATOM 1555 C CA . VAL A 1 200 ? -8.423 1.687 10.950 1.00 86.06 200 VAL A CA 1
ATOM 1556 C C . VAL A 1 200 ? -7.006 1.319 11.406 1.00 86.06 200 VAL A C 1
ATOM 1558 O O . VAL A 1 200 ? -6.075 2.102 11.214 1.00 86.06 200 VAL A O 1
ATOM 1561 N N . LEU A 1 201 ? -6.805 0.106 11.938 1.00 86.06 201 LEU A N 1
ATOM 1562 C CA . LEU A 1 201 ? -5.494 -0.360 12.404 1.00 86.06 201 LEU A CA 1
ATOM 1563 C C . LEU A 1 201 ? -4.475 -0.471 11.265 1.00 86.06 201 LEU A C 1
ATOM 1565 O O . LEU A 1 201 ? -3.378 0.076 11.367 1.00 86.06 201 LEU A O 1
ATOM 1569 N N . LYS A 1 202 ? -4.845 -1.149 10.173 1.00 77.38 202 LYS A N 1
ATOM 1570 C CA . LYS A 1 202 ? -3.946 -1.425 9.041 1.00 77.38 202 LYS A CA 1
ATOM 1571 C C . LYS A 1 202 ? -3.932 -0.326 7.980 1.00 77.38 202 LYS A C 1
ATOM 1573 O O . LYS A 1 202 ? -3.207 -0.467 6.995 1.00 77.38 202 LYS A O 1
ATOM 1578 N N . ARG A 1 203 ? -4.753 0.725 8.128 1.00 70.25 203 ARG A N 1
ATOM 1579 C CA . ARG A 1 203 ? -4.988 1.753 7.094 1.00 70.25 203 ARG A CA 1
ATOM 1580 C C . ARG A 1 203 ? -5.205 1.101 5.718 1.00 70.25 203 ARG A C 1
ATOM 1582 O O . ARG A 1 203 ? -4.453 1.324 4.766 1.00 70.25 203 ARG A O 1
ATOM 1589 N N . ILE A 1 204 ? -6.174 0.183 5.637 1.00 63.38 204 ILE A N 1
ATOM 1590 C CA . ILE A 1 204 ? -6.373 -0.656 4.442 1.00 63.38 204 ILE A CA 1
ATOM 1591 C C . ILE A 1 204 ? -6.861 0.205 3.269 1.00 63.38 204 ILE A C 1
ATOM 1593 O O . ILE A 1 204 ? -8.004 0.645 3.262 1.00 63.38 204 ILE A O 1
ATOM 1597 N N . ILE A 1 205 ? -6.015 0.368 2.247 1.00 62.88 205 ILE A N 1
ATOM 1598 C CA . ILE A 1 205 ? -6.389 0.960 0.954 1.00 62.88 205 ILE A CA 1
ATOM 1599 C C . ILE A 1 205 ? -7.114 -0.103 0.109 1.00 62.88 205 ILE A C 1
ATOM 1601 O O . ILE A 1 205 ? -6.513 -1.159 -0.150 1.00 62.88 205 ILE A O 1
ATOM 1605 N N . PRO A 1 206 ? -8.363 0.139 -0.336 1.00 65.38 206 PRO A N 1
ATOM 1606 C CA . PRO A 1 206 ? -9.064 -0.754 -1.254 1.00 65.38 206 PRO A CA 1
ATOM 1607 C C . PRO A 1 206 ? -8.296 -0.893 -2.573 1.00 65.38 206 PRO A C 1
ATOM 1609 O O . PRO A 1 206 ? -7.879 0.104 -3.157 1.00 65.38 206 PRO A O 1
ATOM 1612 N N . ALA A 1 207 ? -8.131 -2.120 -3.066 1.00 65.19 207 ALA A N 1
ATOM 1613 C CA . ALA A 1 207 ? -7.438 -2.395 -4.323 1.00 65.19 207 ALA A CA 1
ATOM 1614 C C . ALA A 1 207 ? -8.278 -3.327 -5.200 1.00 65.19 207 ALA A C 1
ATOM 1616 O O . ALA A 1 207 ? -8.726 -4.376 -4.734 1.00 65.19 207 ALA A O 1
ATOM 1617 N N . VAL A 1 208 ? -8.465 -2.951 -6.468 1.00 79.81 208 VAL A N 1
ATOM 1618 C CA . VAL A 1 208 ? -9.218 -3.725 -7.462 1.00 79.81 208 VAL A CA 1
ATOM 1619 C C . VAL A 1 208 ? -8.315 -3.998 -8.662 1.00 79.81 208 VAL A C 1
ATOM 1621 O O . VAL A 1 208 ? -7.670 -3.086 -9.179 1.00 79.81 208 VAL A O 1
ATOM 1624 N N . ALA A 1 209 ? -8.272 -5.254 -9.115 1.00 72.81 209 ALA A N 1
ATOM 1625 C CA . ALA A 1 209 ? -7.400 -5.678 -10.212 1.00 72.81 209 ALA A CA 1
ATOM 1626 C C . ALA A 1 209 ? -7.643 -4.885 -11.510 1.00 72.81 209 ALA A C 1
ATOM 1628 O O . ALA A 1 209 ? -6.690 -4.504 -12.181 1.00 72.81 209 ALA A O 1
ATOM 1629 N N . SER A 1 210 ? -8.903 -4.566 -11.828 1.00 82.94 210 SER A N 1
ATOM 1630 C CA . SER A 1 210 ? -9.262 -3.784 -13.019 1.00 82.94 210 SER A CA 1
ATOM 1631 C C . SER A 1 210 ? -8.668 -2.374 -13.007 1.00 82.94 210 SER A C 1
ATOM 1633 O O . SER A 1 210 ? -8.138 -1.927 -14.018 1.00 82.94 210 SER A O 1
ATOM 1635 N N . THR A 1 211 ? -8.718 -1.678 -11.868 1.00 79.19 211 THR A N 1
ATOM 1636 C CA . THR A 1 211 ? -8.169 -0.320 -11.730 1.00 79.19 211 THR A CA 1
ATOM 1637 C C . THR A 1 211 ? -6.651 -0.333 -11.888 1.00 79.19 211 THR A C 1
ATOM 1639 O O . THR A 1 211 ? -6.097 0.510 -12.588 1.00 79.19 211 THR A O 1
ATOM 1642 N N . ASN A 1 212 ? -5.983 -1.336 -11.309 1.00 76.38 212 ASN A N 1
ATOM 1643 C CA . ASN A 1 212 ? -4.543 -1.527 -11.477 1.00 76.38 212 ASN A CA 1
ATOM 1644 C C . ASN A 1 212 ? -4.170 -1.761 -12.944 1.00 76.38 212 ASN A C 1
ATOM 1646 O O . ASN A 1 212 ? -3.230 -1.139 -13.425 1.00 76.38 212 ASN A O 1
ATOM 1650 N N . ALA A 1 213 ? -4.923 -2.604 -13.657 1.00 77.81 213 ALA A N 1
ATOM 1651 C CA . ALA A 1 213 ? -4.685 -2.877 -15.071 1.00 77.81 213 ALA A CA 1
ATOM 1652 C C . ALA A 1 213 ? -4.864 -1.622 -15.945 1.00 77.81 213 ALA A C 1
ATOM 1654 O O . ALA A 1 213 ? -4.052 -1.369 -16.830 1.00 77.81 213 ALA A O 1
ATOM 1655 N N . ILE A 1 214 ? -5.885 -0.798 -15.674 1.00 84.62 214 ILE A N 1
ATOM 1656 C CA . ILE A 1 214 ? -6.108 0.458 -16.409 1.00 84.62 214 ILE A CA 1
ATOM 1657 C C . ILE A 1 214 ? -4.944 1.433 -16.189 1.00 84.62 214 ILE A C 1
ATOM 1659 O O . ILE A 1 214 ? -4.402 1.958 -17.159 1.00 84.62 214 ILE A O 1
ATOM 1663 N N . ILE A 1 215 ? -4.537 1.668 -14.937 1.00 80.56 215 ILE A N 1
ATOM 1664 C CA . ILE A 1 215 ? -3.442 2.605 -14.641 1.00 80.56 215 ILE A CA 1
ATOM 1665 C C . ILE A 1 215 ? -2.098 2.084 -15.169 1.00 80.56 215 ILE A C 1
ATOM 1667 O O . ILE A 1 215 ? -1.343 2.866 -15.743 1.00 80.56 215 ILE A O 1
ATOM 1671 N N . ALA A 1 216 ? -1.827 0.778 -15.071 1.00 70.81 216 ALA A N 1
ATOM 1672 C CA . ALA A 1 216 ? -0.637 0.166 -15.669 1.00 70.81 216 ALA A CA 1
ATOM 1673 C C . ALA A 1 216 ? -0.601 0.332 -17.199 1.00 70.81 216 ALA A C 1
ATOM 1675 O O . ALA A 1 216 ? 0.434 0.695 -17.760 1.00 70.81 216 ALA A O 1
ATOM 1676 N N . GLY A 1 217 ? -1.746 0.172 -17.870 1.00 78.12 217 GLY A N 1
ATOM 1677 C CA . GLY A 1 217 ? -1.863 0.443 -19.302 1.00 78.12 217 GLY A CA 1
ATOM 1678 C C . GLY A 1 217 ? -1.552 1.902 -19.648 1.00 78.12 217 GLY A C 1
ATOM 1679 O O . GLY A 1 217 ? -0.813 2.170 -20.593 1.00 78.12 217 GLY A O 1
ATOM 1680 N N . ILE A 1 218 ? -2.051 2.857 -18.854 1.00 81.00 218 ILE A N 1
ATOM 1681 C CA . ILE A 1 218 ? -1.760 4.286 -19.048 1.00 81.00 218 ILE A CA 1
ATOM 1682 C C . ILE A 1 218 ? -0.273 4.585 -18.834 1.00 81.00 218 ILE A C 1
ATOM 1684 O O . ILE A 1 218 ? 0.285 5.371 -19.602 1.00 81.00 218 ILE A O 1
ATOM 1688 N N . TYR A 1 219 ? 0.385 3.970 -17.845 1.00 73.81 219 TYR A N 1
ATOM 1689 C CA . TYR A 1 219 ? 1.838 4.097 -17.689 1.00 73.81 219 TYR A CA 1
ATOM 1690 C C . TYR A 1 219 ? 2.575 3.600 -18.906 1.00 73.81 219 TYR A C 1
ATOM 1692 O O . TYR A 1 219 ? 3.337 4.361 -19.479 1.00 73.81 219 TYR A O 1
ATOM 1700 N N . THR A 1 220 ? 2.255 2.396 -19.364 1.00 69.94 220 THR A N 1
ATOM 1701 C CA . THR A 1 220 ? 2.914 1.795 -20.523 1.00 69.94 220 THR A CA 1
ATOM 1702 C C . THR A 1 220 ? 2.770 2.670 -21.769 1.00 69.94 220 THR A C 1
ATOM 1704 O O . THR A 1 220 ? 3.733 2.882 -22.499 1.00 69.94 220 THR A O 1
ATOM 1707 N N . VAL A 1 221 ? 1.589 3.251 -22.004 1.00 74.81 221 VAL A N 1
ATOM 1708 C CA . VAL A 1 221 ? 1.386 4.205 -23.109 1.00 74.81 221 VAL A CA 1
ATOM 1709 C C . VAL A 1 221 ? 2.200 5.483 -22.896 1.00 74.81 221 VAL A C 1
ATOM 1711 O O . VAL A 1 221 ? 2.798 5.992 -23.843 1.00 74.81 221 VAL A O 1
ATOM 1714 N N . SER A 1 222 ? 2.238 5.998 -21.667 1.00 71.00 222 SER A N 1
ATOM 1715 C CA . SER A 1 222 ? 3.004 7.200 -21.319 1.00 71.00 222 SER A CA 1
ATOM 1716 C C . SER A 1 222 ? 4.513 6.967 -21.455 1.00 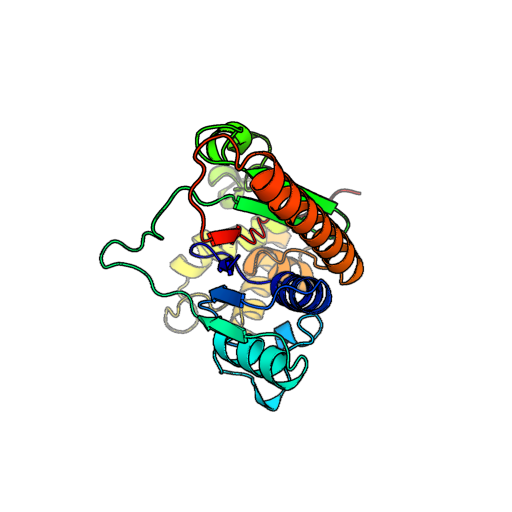71.00 222 SER A C 1
ATOM 1718 O O . SER A 1 222 ? 5.217 7.862 -21.908 1.00 71.00 222 SER A O 1
ATOM 1720 N N . ASP A 1 223 ? 4.992 5.761 -21.149 1.00 64.56 223 ASP A N 1
ATOM 1721 C CA . ASP A 1 223 ? 6.367 5.297 -21.335 1.00 64.56 223 ASP A CA 1
ATOM 1722 C C . ASP A 1 223 ? 6.742 5.190 -22.796 1.00 64.56 223 ASP A C 1
ATOM 1724 O O . ASP A 1 223 ? 7.778 5.703 -23.201 1.00 64.56 223 ASP A O 1
ATOM 1728 N N . VAL A 1 224 ? 5.897 4.551 -23.608 1.00 62.03 224 VAL A N 1
ATOM 1729 C CA . VAL A 1 224 ? 6.115 4.476 -25.054 1.00 62.03 224 VAL A CA 1
ATOM 1730 C C . VAL A 1 224 ? 6.121 5.884 -25.646 1.00 62.03 224 VAL A C 1
ATOM 1732 O O . VAL A 1 224 ? 7.002 6.210 -26.438 1.00 62.03 224 VAL A O 1
ATOM 1735 N N . PHE A 1 225 ? 5.195 6.751 -25.230 1.00 65.88 225 PHE A N 1
ATOM 1736 C CA . PHE A 1 225 ? 5.168 8.143 -25.670 1.00 65.88 225 PHE A CA 1
ATOM 1737 C C . PHE A 1 225 ? 6.427 8.900 -25.253 1.00 65.88 225 PHE A C 1
ATOM 1739 O O . PHE A 1 225 ? 6.998 9.618 -26.065 1.00 65.88 225 PHE A O 1
ATOM 1746 N N . LEU A 1 226 ? 6.884 8.734 -24.015 1.00 65.06 226 LEU A N 1
ATOM 1747 C CA . LEU A 1 226 ? 8.077 9.385 -23.498 1.00 65.06 226 LEU A CA 1
ATOM 1748 C C . LEU A 1 226 ? 9.354 8.843 -24.154 1.00 65.06 226 LEU A C 1
ATOM 1750 O O . LEU A 1 226 ? 10.226 9.629 -24.501 1.00 65.06 226 LEU A O 1
ATOM 1754 N N . ALA A 1 227 ? 9.446 7.536 -24.393 1.00 59.22 227 ALA A N 1
ATOM 1755 C CA . ALA A 1 227 ? 10.516 6.908 -25.162 1.00 59.22 227 ALA A CA 1
ATOM 1756 C C . ALA A 1 227 ? 10.588 7.500 -26.573 1.00 59.22 227 ALA A C 1
ATOM 1758 O O . ALA A 1 227 ? 11.649 7.935 -27.015 1.00 59.22 227 ALA A O 1
ATOM 1759 N N . VAL A 1 228 ? 9.440 7.591 -27.255 1.00 58.94 228 VAL A N 1
ATOM 1760 C CA . VAL A 1 228 ? 9.324 8.224 -28.574 1.00 58.94 228 VAL A CA 1
ATOM 1761 C C . VAL A 1 228 ? 9.678 9.708 -28.495 1.00 58.94 228 VAL A C 1
ATOM 1763 O O . VAL A 1 228 ? 10.426 10.192 -29.338 1.00 58.94 228 VAL A O 1
ATOM 1766 N N . LEU A 1 229 ? 9.199 10.436 -27.486 1.00 58.72 229 LEU A N 1
ATOM 1767 C CA . LEU A 1 229 ? 9.479 11.857 -27.305 1.00 58.72 229 LEU A CA 1
ATOM 1768 C C . LEU A 1 229 ? 10.966 12.098 -27.051 1.00 58.72 229 LEU A C 1
ATOM 1770 O O . LEU A 1 229 ? 11.519 12.992 -27.670 1.00 58.72 229 LEU A O 1
ATOM 1774 N N . ILE A 1 230 ? 11.631 11.303 -26.215 1.00 59.47 230 ILE A N 1
ATOM 1775 C CA . ILE A 1 230 ? 13.081 11.385 -25.987 1.00 59.47 230 ILE A CA 1
ATOM 1776 C C . ILE A 1 230 ? 13.827 11.095 -27.291 1.00 59.47 230 ILE A C 1
ATOM 1778 O O . ILE A 1 230 ? 14.700 11.874 -27.659 1.00 59.47 230 ILE A O 1
ATOM 1782 N N . CYS A 1 231 ? 13.424 10.067 -28.048 1.00 51.28 231 CYS A N 1
ATOM 1783 C CA . CYS A 1 231 ? 13.983 9.790 -29.375 1.00 51.28 231 CYS A CA 1
ATOM 1784 C C . CYS A 1 231 ? 13.738 10.922 -30.397 1.00 51.28 231 CYS A C 1
ATOM 1786 O O . CYS A 1 231 ? 14.532 11.099 -31.316 1.00 51.28 231 CYS A O 1
ATOM 1788 N N . VAL A 1 232 ? 12.653 11.695 -30.268 1.00 47.09 232 VAL A N 1
ATOM 1789 C CA . VAL A 1 232 ? 12.318 12.829 -31.157 1.00 47.09 232 VAL A CA 1
ATOM 1790 C C . VAL A 1 232 ? 12.992 14.136 -30.708 1.00 47.09 232 VAL A C 1
ATOM 1792 O O . VAL A 1 232 ? 13.423 14.932 -31.546 1.00 47.09 232 VAL A O 1
ATOM 1795 N N . VAL A 1 233 ? 13.101 14.361 -29.395 1.00 49.31 233 VAL A N 1
ATOM 1796 C CA . VAL A 1 233 ? 13.743 15.515 -28.738 1.00 49.31 233 VAL A CA 1
ATOM 1797 C C . VAL A 1 233 ? 15.268 15.374 -28.722 1.00 49.31 233 VAL A C 1
ATOM 1799 O O . VAL A 1 233 ? 15.956 16.358 -28.478 1.00 49.31 233 VAL A O 1
ATOM 1802 N N . ASP A 1 234 ? 15.807 14.220 -29.126 1.00 43.03 234 ASP A N 1
ATOM 1803 C CA . ASP A 1 234 ? 17.230 13.883 -29.330 1.00 43.03 234 ASP A CA 1
ATOM 1804 C C . ASP A 1 234 ? 18.001 14.814 -30.308 1.00 43.03 234 ASP A C 1
ATOM 1806 O O . ASP A 1 234 ? 19.156 14.575 -30.656 1.00 43.03 234 ASP A O 1
ATOM 1810 N N . ARG A 1 235 ? 17.396 15.932 -30.737 1.00 44.09 235 ARG A N 1
ATOM 1811 C CA . ARG A 1 235 ? 18.114 17.113 -31.247 1.00 44.09 235 ARG A CA 1
ATOM 1812 C C . ARG A 1 235 ? 18.657 18.045 -30.149 1.00 44.09 235 ARG A C 1
ATOM 1814 O O . ARG A 1 235 ? 19.480 18.894 -30.473 1.00 44.09 235 ARG A O 1
ATOM 1821 N N . TYR A 1 236 ? 18.242 17.902 -28.886 1.00 38.50 236 TYR A N 1
ATOM 1822 C CA . TYR A 1 236 ? 18.586 18.803 -27.778 1.00 38.50 236 TYR A CA 1
ATOM 1823 C C . TYR A 1 236 ? 18.792 18.050 -26.437 1.00 38.50 236 TYR A C 1
ATOM 1825 O O . TYR A 1 236 ? 17.960 18.088 -25.541 1.00 38.50 236 TYR A O 1
ATOM 1833 N N . SER A 1 237 ? 19.949 17.396 -26.289 1.00 41.31 237 SER A N 1
ATOM 1834 C CA . SER A 1 237 ? 20.716 17.254 -25.028 1.00 41.31 237 SER A CA 1
ATOM 1835 C C . SER A 1 237 ? 20.092 16.621 -23.758 1.00 41.31 237 SER A C 1
ATOM 1837 O O . SER A 1 237 ? 20.602 16.890 -22.669 1.00 41.31 237 SER A O 1
ATOM 1839 N N . VAL A 1 238 ? 19.069 15.760 -23.823 1.00 42.03 238 VAL A N 1
ATOM 1840 C CA . VAL A 1 238 ? 18.599 15.005 -22.632 1.00 42.03 238 VAL A CA 1
ATOM 1841 C C . VAL A 1 238 ? 19.411 13.709 -22.456 1.00 42.03 238 VAL A C 1
ATOM 1843 O O . VAL A 1 238 ? 19.724 13.026 -23.427 1.00 42.03 238 VAL A O 1
ATOM 1846 N N . ALA A 1 239 ? 19.808 13.401 -21.214 1.00 44.72 239 ALA A N 1
ATOM 1847 C CA . ALA A 1 239 ? 20.661 12.264 -20.856 1.00 44.72 239 ALA A CA 1
ATOM 1848 C C . ALA A 1 239 ? 20.106 10.922 -21.381 1.00 44.72 239 ALA A C 1
ATOM 1850 O O . ALA A 1 239 ? 18.923 10.623 -21.246 1.00 44.72 239 ALA A O 1
ATOM 1851 N N . LYS A 1 240 ? 20.988 10.122 -21.990 1.00 44.91 240 LYS A N 1
ATOM 1852 C CA . LYS A 1 240 ? 20.641 9.074 -22.962 1.00 44.91 240 LYS A CA 1
ATOM 1853 C C . LYS A 1 240 ? 20.096 7.757 -22.405 1.00 44.91 240 LYS A C 1
ATOM 1855 O O . LYS A 1 240 ? 19.567 6.963 -23.180 1.00 44.91 240 LYS A O 1
ATOM 1860 N N . ASP A 1 241 ? 20.216 7.473 -21.110 1.00 48.47 241 ASP A N 1
ATOM 1861 C CA . ASP A 1 241 ? 20.370 6.056 -20.752 1.00 48.47 241 ASP A CA 1
ATOM 1862 C C . ASP A 1 241 ? 19.302 5.449 -19.833 1.00 48.47 241 ASP A C 1
ATOM 1864 O O . ASP A 1 241 ? 19.145 4.222 -19.859 1.00 48.47 241 ASP A O 1
ATOM 1868 N N . LYS A 1 242 ? 18.510 6.243 -19.092 1.00 51.91 242 LYS A N 1
ATOM 1869 C CA . LYS A 1 242 ? 17.551 5.702 -18.107 1.00 51.91 242 LYS A CA 1
ATOM 1870 C C . LYS A 1 242 ? 16.246 6.505 -17.996 1.00 51.91 242 LYS A C 1
ATOM 1872 O O . LYS A 1 242 ? 16.269 7.699 -17.721 1.00 51.91 242 LYS A O 1
ATOM 1877 N N . ILE A 1 243 ? 15.114 5.820 -18.146 1.00 55.06 243 ILE A N 1
ATOM 1878 C CA . ILE A 1 243 ? 13.786 6.253 -17.685 1.00 55.06 243 ILE A CA 1
ATOM 1879 C C . ILE A 1 243 ? 13.544 5.557 -16.342 1.00 55.06 243 ILE A C 1
ATOM 1881 O O . ILE A 1 243 ? 13.817 4.367 -16.221 1.00 55.06 243 ILE A O 1
ATOM 1885 N N . VAL A 1 244 ? 13.072 6.258 -15.313 1.00 53.78 244 VAL A N 1
ATOM 1886 C CA . VAL A 1 244 ? 12.721 5.623 -14.031 1.00 53.78 244 VAL A CA 1
ATOM 1887 C C . VAL A 1 244 ? 11.249 5.860 -13.767 1.00 53.78 244 VAL A C 1
ATOM 1889 O O . VAL A 1 244 ? 10.801 6.968 -13.525 1.00 53.78 244 VAL A O 1
ATOM 1892 N N . LEU A 1 245 ? 10.488 4.790 -13.770 1.00 52.62 245 LEU A N 1
ATOM 1893 C CA . LEU A 1 245 ? 9.114 4.727 -13.326 1.00 52.62 245 LEU A CA 1
ATOM 1894 C C . LEU A 1 245 ? 9.073 4.618 -11.819 1.00 52.62 245 LEU A C 1
ATOM 1896 O O . LEU A 1 245 ? 9.657 3.704 -11.249 1.00 52.62 245 LEU A O 1
ATOM 1900 N N . ARG A 1 246 ? 8.351 5.518 -11.160 1.00 54.69 246 ARG A N 1
ATOM 1901 C CA . ARG A 1 246 ? 8.119 5.429 -9.722 1.00 54.69 246 ARG A CA 1
ATOM 1902 C C . ARG A 1 246 ? 6.666 5.103 -9.479 1.00 54.69 246 ARG A C 1
ATOM 1904 O O . ARG A 1 246 ? 5.759 5.821 -9.882 1.00 54.69 246 ARG A O 1
ATOM 1911 N N . LEU A 1 247 ? 6.448 4.007 -8.775 1.00 48.25 247 LEU A N 1
ATOM 1912 C CA . LEU A 1 247 ? 5.114 3.565 -8.429 1.00 48.25 247 LEU A CA 1
ATOM 1913 C C . LEU A 1 247 ? 4.778 4.053 -7.033 1.00 48.25 247 LEU A C 1
ATOM 1915 O O . LEU A 1 247 ? 5.288 3.531 -6.043 1.00 48.25 247 LEU A O 1
ATOM 1919 N N . ARG A 1 248 ? 3.884 5.037 -6.972 1.00 44.12 248 ARG A N 1
ATOM 1920 C CA . ARG A 1 248 ? 3.460 5.673 -5.732 1.00 44.12 248 ARG A CA 1
ATOM 1921 C C . ARG A 1 248 ? 2.011 5.346 -5.420 1.00 44.12 248 ARG A C 1
ATOM 1923 O O . ARG A 1 248 ? 1.076 5.902 -5.986 1.00 44.12 248 ARG A O 1
ATOM 1930 N N . VAL A 1 249 ? 1.803 4.445 -4.469 1.00 41.31 249 VAL A N 1
ATOM 1931 C CA . VAL A 1 249 ? 0.455 4.111 -3.991 1.00 41.31 249 VAL A CA 1
ATOM 1932 C C . VAL A 1 249 ? 0.186 4.903 -2.714 1.00 41.31 249 VAL A C 1
ATOM 1934 O O . VAL A 1 249 ? 0.369 4.386 -1.611 1.00 41.31 249 VAL A O 1
ATOM 1937 N N . GLU A 1 250 ? -0.204 6.174 -2.854 1.00 39.06 250 GLU A N 1
ATOM 1938 C CA . GLU A 1 250 ? -0.594 6.993 -1.701 1.00 39.06 250 GLU A CA 1
ATOM 1939 C C . GLU A 1 250 ? -2.000 6.653 -1.191 1.00 39.06 250 GLU A C 1
ATOM 1941 O O . GLU A 1 250 ? -2.920 6.344 -1.948 1.00 39.06 250 GLU A O 1
ATOM 1946 N N . GLY A 1 251 ? -2.129 6.667 0.137 1.00 34.78 251 GLY A N 1
ATOM 1947 C CA . GLY A 1 251 ? -3.322 6.265 0.862 1.00 34.78 251 GLY A CA 1
ATOM 1948 C C . GLY A 1 251 ? -4.207 7.438 1.234 1.00 34.78 251 GLY A C 1
ATOM 1949 O O . GLY A 1 251 ? -3.829 8.279 2.048 1.00 34.78 251 GLY A O 1
ATOM 1950 N N . LEU A 1 252 ? -5.434 7.396 0.733 1.00 34.09 252 LEU A N 1
ATOM 1951 C CA . LEU A 1 252 ? -6.569 8.043 1.360 1.00 34.09 252 LEU A CA 1
ATOM 1952 C C . LEU A 1 252 ? -7.343 7.043 2.198 1.00 34.09 252 LEU A C 1
ATOM 1954 O O . LEU A 1 252 ? -7.514 5.874 1.852 1.00 34.09 252 LEU A O 1
ATOM 1958 N N . ILE A 1 253 ? -7.824 7.544 3.324 1.00 32.25 253 ILE A N 1
ATOM 1959 C CA . ILE A 1 253 ? -8.846 6.881 4.115 1.00 32.25 253 ILE A CA 1
ATOM 1960 C C . ILE A 1 253 ? -10.144 6.955 3.304 1.00 32.25 253 ILE A C 1
ATOM 1962 O O . ILE A 1 253 ? -10.464 8.034 2.797 1.00 32.25 253 ILE A O 1
ATOM 1966 N N . PRO A 1 254 ? -10.897 5.851 3.162 1.00 34.09 254 PRO A N 1
ATOM 1967 C CA . PRO A 1 254 ? -12.173 5.903 2.476 1.00 34.09 254 PRO A CA 1
ATOM 1968 C C . PRO A 1 254 ? -13.065 6.930 3.176 1.00 34.09 254 PRO A C 1
ATOM 1970 O O . PRO A 1 254 ? -13.255 6.877 4.392 1.00 34.09 254 PRO A O 1
ATOM 1973 N N . LEU A 1 255 ? -13.634 7.848 2.393 1.00 33.00 255 LEU A N 1
ATOM 1974 C CA . LEU A 1 255 ? -14.846 8.562 2.776 1.00 33.00 255 LEU A CA 1
ATOM 1975 C C . LEU A 1 255 ? -15.939 7.506 2.983 1.00 33.00 255 LEU A C 1
ATOM 1977 O O . LEU A 1 255 ? -16.630 7.109 2.047 1.00 33.00 255 LEU A O 1
ATOM 1981 N N . LEU A 1 256 ? -16.054 7.004 4.211 1.00 34.19 256 LEU A N 1
ATOM 1982 C CA . LEU A 1 256 ? -17.254 6.330 4.675 1.00 34.19 256 LEU A CA 1
ATOM 1983 C C . LEU A 1 256 ? -18.336 7.403 4.799 1.00 34.19 256 LEU A C 1
ATOM 1985 O O . LEU A 1 256 ? -18.294 8.242 5.696 1.00 34.19 256 LEU A O 1
ATOM 1989 N N . GLY A 1 257 ? -19.274 7.402 3.855 1.00 35.12 257 GLY A N 1
ATOM 1990 C CA . GLY A 1 257 ? -20.417 8.301 3.895 1.00 35.12 257 GLY A CA 1
ATOM 1991 C C . GLY A 1 257 ? -21.328 8.199 2.680 1.00 35.12 257 GLY A C 1
ATOM 1992 O O . GLY A 1 257 ? -21.322 9.114 1.867 1.00 35.12 257 GLY A O 1
ATOM 1993 N N . THR A 1 258 ? -22.096 7.109 2.592 1.00 33.12 258 THR A N 1
ATOM 1994 C CA . THR A 1 258 ? -23.571 7.109 2.459 1.00 33.12 258 THR A CA 1
ATOM 1995 C C . THR A 1 258 ? -24.099 5.756 2.903 1.00 33.12 258 THR A C 1
ATOM 1997 O O . THR A 1 258 ? -23.569 4.749 2.378 1.00 33.12 258 THR A O 1
#

InterPro domains:
  IPR000594 THIF-type NAD/FAD binding fold [PF00899] (15-84)
  IPR000594 THIF-type NAD/FAD binding fold [PF00899] (92-219)
  IPR023318 Ubiquitin activating enzyme, alpha domain superfamily [G3DSA:1.10.10.520] (133-203)
  IPR033127 Ubiquitin-activating enzyme E1, Cys active site [PS00865] (131-139)
  IPR035985 Ubiquitin-activating enzyme-like [SSF69572] (15-219)
  IPR045886 ThiF/MoeB/HesA family [PTHR10953] (15-220)

Organism: NCBI:txid637853

pLDDT: mean 74.38, std 17.03, range [32.25, 97.38]

Sequence (258 aa):
MAVSVDKFRNEKWRGLGCELLKDLALSGFQKLEVIDMDTIELSNLNRQFLFRENDVGKSKAEVAAAFINKRISECNVSLVDFDADGNPSGIIPLIDGGTEGFKGNSRVILPTMTACIECTIDLYPPQVNFPMCTIANTPRLPEHCIEYVKVLQWPADKPFNGAALDTDNPEHVEWVLQAALERASKYRISGVDLRLTRGVLKRIIPAVASTNAIIAGIYTVSDVFLAVLICVVDRYSVAKDKIVLRLRVEGLIPLLGT

Radius of gyration: 21.72 Å; chains: 1; bounding box: 51×42×61 Å

Foldseek 3Di:
DEEEEDEPPPFDDQQLSLLLVVLCLVVVAAHYAYDDPDADDPVRVVRNVLDDPVRGRPTPQVSSQVSSVVVRVSHHYYHDDADPVRDDDFFAWEWEKADFAQDIDIDIDGPPPDQDCVNCVVVDDDADDDDPCCLPPNDDALLSLLVVCQPPVCCVVCPPVNDHQDLPDPVSLVVSLVSSVVVCVVVVHDDRDSVSSSCSVVVDGDDDNVSSNVRSVVVSVVVVVVVVVCVVCVVDDGDDDYHYYYYGHDGDRDPPDD

Secondary structure (DSSP, 8-state):
-EEEEE--TT----SHHHHHHHHHHHTT--EEEE---PBP-GGGTTT-TT--GGGTTSBHHHHHHHHHHHH-TT-EEEEPPP-TTSPPSS---EEE--EETTEE--EEE-TTTS--SGGGGGGSPPP-PPPHHHHHH---SHHHHHHHIIIIIHHHH-HHHH----SS-HHHHHHHHHHHHHHHHHTT-----HHHHHHHHHT-----HHHHHHHHHHHHHHHHHHHHHHHHHTTS---SSEEEEE---PPPPP----